Protein AF-A0A1H5R9X6-F1 (afdb_monomer_lite)

Organism: NCBI:txid218821

Radius of gyration: 24.16 Å; chains: 1; bounding box: 69×35×62 Å

Foldseek 3Di:
DWWDFKFQQQDPDQKTATQPPNGFIFGNDQQWDWDQDPQGIWIDGHAQDWGFTPADQQAQWKKKKWKKAAQQPFAFQKAQKDCPAQVRVIDGQFGWGDDPQKIWTWHAPDNPAIDIWIDGDDDRGDIKMWMWTGDPQKIFIDINLHTPTMDGHDDGTDGGGTMIGHSHHDPMIIGTIIMTSHGDDSVRSNVSSPDGPDRLPVVQLVVQLPPPVNLVLLLVLLLVVLVVLCVVLVPDPDDDPLSVLLNVSSVCCVVVVNVVSSVLSNQQSSDPSDGPVDDSVVSNVSSVVCSSVVSVHDD

Secondary structure (DSSP, 8-state):
--EEEEE----SSSEE--TTSS---EE--TTEEEEE-SSSEEEEE-SSPPEEPPS---SSSEEEEEEEES---SEEEEEEEETTSGGGT-EEEEEEEEETTEEEEEEESSSS-EE--EEE---SSS-EEEEEEEETTEEEEEETTEEEEEEE--SPPPP--SEEE--S----EEEEEEEESS---HHHHHHHHTS------HHHHHHHTT-HHHHHHHHHHHHHHHHHHHHHHHT-SS--HHHHHHHHHHHHHHHSHHHHHHHHHHHHHTSTT--TT--HHHHHHHHHHHHHHHTT---

pLDDT: mean 89.97, std 8.71, range [50.09, 98.88]

Structure (mmCIF, N/CA/C/O backbone):
data_AF-A0A1H5R9X6-F1
#
_entry.id   AF-A0A1H5R9X6-F1
#
loop_
_atom_site.group_PDB
_atom_site.id
_atom_site.type_symbol
_atom_site.label_atom_id
_atom_site.label_alt_id
_atom_site.label_comp_id
_atom_site.label_asym_id
_atom_site.label_entity_id
_atom_site.label_seq_id
_atom_site.pdbx_PDB_ins_code
_atom_site.Cartn_x
_atom_site.Cartn_y
_atom_site.Cartn_z
_atom_site.occupancy
_atom_site.B_iso_or_equiv
_atom_site.auth_seq_id
_atom_site.auth_comp_id
_atom_site.auth_asym_id
_atom_site.auth_atom_id
_atom_site.pdbx_PDB_model_num
ATOM 1 N N . MET A 1 1 ? 7.933 -16.962 3.727 1.00 52.94 1 MET A N 1
ATOM 2 C CA . MET A 1 1 ? 7.835 -15.533 4.097 1.00 52.94 1 MET A CA 1
ATOM 3 C C . MET A 1 1 ? 7.828 -14.747 2.799 1.00 52.94 1 MET A C 1
ATOM 5 O O . MET A 1 1 ? 8.757 -14.924 2.027 1.00 52.94 1 MET A O 1
ATOM 9 N N . ALA A 1 2 ? 6.745 -14.022 2.507 1.00 87.06 2 ALA A N 1
ATOM 10 C CA . ALA A 1 2 ? 6.507 -13.391 1.201 1.00 87.06 2 ALA A CA 1
ATOM 11 C C . ALA A 1 2 ? 6.635 -11.860 1.245 1.00 87.06 2 ALA A C 1
ATOM 13 O O . ALA A 1 2 ? 7.190 -11.276 0.320 1.00 87.06 2 ALA A O 1
ATOM 14 N N . LEU A 1 3 ? 6.138 -11.228 2.314 1.00 94.94 3 LEU A N 1
ATOM 15 C CA . LEU A 1 3 ? 6.253 -9.790 2.552 1.00 94.94 3 LEU A CA 1
ATOM 16 C C . LEU A 1 3 ? 7.666 -9.455 3.040 1.00 94.94 3 LEU A C 1
ATOM 18 O O . LEU A 1 3 ? 8.167 -10.100 3.962 1.00 94.94 3 LEU 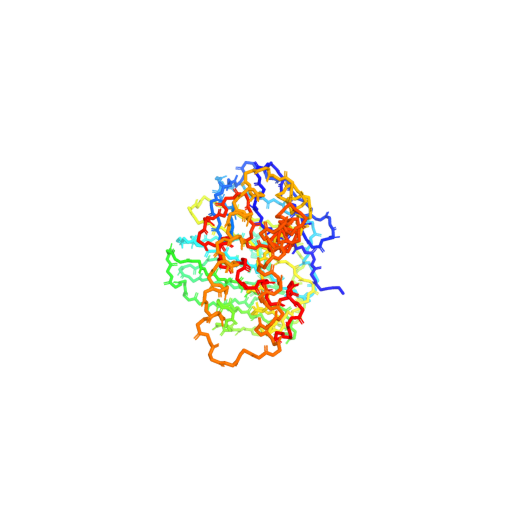A O 1
ATOM 22 N N . VAL A 1 4 ? 8.285 -8.470 2.400 1.00 96.25 4 VAL A N 1
ATOM 23 C CA . VAL A 1 4 ? 9.649 -8.015 2.688 1.00 96.25 4 VAL A CA 1
ATOM 24 C C . VAL A 1 4 ? 9.613 -6.710 3.444 1.00 96.25 4 VAL A C 1
ATOM 26 O O . VAL A 1 4 ? 10.273 -6.612 4.461 1.00 96.25 4 VAL A O 1
ATOM 29 N N . ALA A 1 5 ? 8.835 -5.739 2.975 1.00 96.56 5 ALA A N 1
ATOM 30 C CA . ALA A 1 5 ? 8.675 -4.464 3.655 1.00 96.56 5 ALA A CA 1
ATOM 31 C C . ALA A 1 5 ? 7.257 -3.929 3.478 1.00 96.56 5 ALA A C 1
ATOM 33 O O . ALA A 1 5 ? 6.629 -4.164 2.438 1.00 96.56 5 ALA A O 1
ATOM 34 N N . ALA A 1 6 ? 6.773 -3.218 4.491 1.00 95.88 6 ALA A N 1
ATOM 35 C CA . ALA A 1 6 ? 5.492 -2.526 4.468 1.00 95.88 6 ALA A CA 1
ATOM 36 C C . ALA A 1 6 ? 5.638 -1.179 5.175 1.00 95.88 6 ALA A C 1
ATOM 38 O O . ALA A 1 6 ? 6.040 -1.142 6.332 1.00 95.88 6 ALA A O 1
ATOM 39 N N . TYR A 1 7 ? 5.304 -0.088 4.495 1.00 95.62 7 TYR A N 1
ATOM 40 C CA . TYR A 1 7 ? 5.468 1.269 5.004 1.00 95.62 7 TYR A CA 1
ATOM 41 C C . TYR A 1 7 ? 4.138 2.005 4.922 1.00 95.62 7 TYR A C 1
ATOM 43 O O . TYR A 1 7 ? 3.636 2.210 3.816 1.00 95.62 7 TYR A O 1
ATOM 51 N N . SER A 1 8 ? 3.592 2.401 6.073 1.00 92.94 8 SER A N 1
ATOM 52 C CA . SER A 1 8 ? 2.357 3.191 6.115 1.00 92.94 8 SER A CA 1
ATOM 53 C C . SER A 1 8 ? 2.590 4.661 5.849 1.00 92.94 8 SER A C 1
ATOM 55 O O . SER A 1 8 ? 1.691 5.359 5.439 1.00 92.94 8 SER A O 1
ATOM 57 N N . MET A 1 9 ? 3.810 5.158 6.064 1.00 92.44 9 MET A N 1
ATOM 58 C CA . MET A 1 9 ? 4.127 6.571 5.861 1.00 92.44 9 MET A CA 1
ATOM 59 C C . MET A 1 9 ? 3.342 7.542 6.772 1.00 92.44 9 MET A C 1
ATOM 61 O O . MET A 1 9 ? 3.375 8.757 6.545 1.00 92.44 9 MET A O 1
ATOM 65 N N . ASP A 1 10 ? 2.746 7.039 7.853 1.00 88.38 10 ASP A N 1
ATOM 66 C CA . ASP A 1 10 ? 1.941 7.820 8.802 1.00 88.38 10 ASP A CA 1
ATOM 67 C C . ASP A 1 10 ? 2.759 8.565 9.858 1.00 88.38 10 ASP A C 1
ATOM 69 O O . ASP A 1 10 ? 2.223 9.358 10.636 1.00 88.38 10 ASP A O 1
ATOM 73 N N . GLU A 1 11 ? 4.061 8.300 9.948 1.00 84.75 11 GLU A N 1
ATOM 74 C CA . GLU A 1 11 ? 4.867 8.830 11.039 1.00 84.75 11 GLU A CA 1
ATOM 75 C C . GLU A 1 11 ? 5.031 10.351 10.934 1.00 84.75 11 GLU A C 1
ATOM 77 O O . GLU A 1 11 ? 5.125 10.932 9.856 1.00 84.75 11 GLU A O 1
ATOM 82 N N . SER A 1 12 ? 5.149 11.021 12.078 1.00 80.00 12 SER A N 1
ATOM 83 C CA . SER A 1 12 ? 5.377 12.471 12.139 1.00 80.00 12 SER A CA 1
ATOM 84 C C . SER A 1 12 ? 6.859 12.867 12.161 1.00 80.00 12 SER A C 1
ATOM 86 O O . SER A 1 12 ? 7.173 14.055 12.093 1.00 80.00 12 SER A O 1
ATOM 88 N N . GLY A 1 13 ? 7.765 11.890 12.270 1.00 79.81 13 GLY A N 1
ATOM 89 C CA . GLY A 1 13 ? 9.212 12.098 12.347 1.00 79.81 13 GLY A CA 1
ATOM 90 C C . GLY A 1 13 ? 9.963 11.827 11.041 1.00 79.81 13 GLY A C 1
ATOM 91 O O . GLY A 1 13 ? 9.387 11.449 10.015 1.00 79.81 13 GLY A O 1
ATOM 92 N N . ASP A 1 14 ? 11.287 11.955 11.128 1.00 85.94 14 ASP A N 1
ATOM 93 C CA . ASP A 1 14 ? 12.227 11.813 10.006 1.00 85.94 14 ASP A CA 1
ATOM 94 C C . ASP A 1 14 ? 12.598 10.349 9.693 1.00 85.94 14 ASP A C 1
ATOM 96 O O . ASP A 1 14 ? 13.582 10.081 9.006 1.00 85.94 14 ASP A O 1
ATOM 100 N N . THR A 1 15 ? 11.826 9.385 10.192 1.00 88.38 15 THR A N 1
ATOM 101 C CA . THR A 1 15 ? 12.010 7.953 9.924 1.00 88.38 15 THR A CA 1
ATOM 102 C C . THR A 1 15 ? 10.700 7.371 9.419 1.00 88.38 15 THR A C 1
ATOM 104 O O . THR A 1 15 ? 9.643 7.635 9.992 1.00 88.38 15 THR A O 1
ATOM 107 N N . VAL A 1 16 ? 10.779 6.580 8.354 1.00 91.81 16 VAL A N 1
ATOM 108 C CA . VAL A 1 16 ? 9.701 5.714 7.875 1.00 91.81 16 VAL A CA 1
ATOM 109 C C . VAL A 1 16 ? 9.975 4.313 8.409 1.00 91.81 16 VAL A C 1
ATOM 111 O O . VAL A 1 16 ? 11.072 3.777 8.212 1.00 91.81 16 VAL A O 1
ATOM 114 N N . ILE A 1 17 ? 9.007 3.751 9.125 1.00 90.38 17 ILE A N 1
ATOM 115 C CA . ILE A 1 17 ? 9.153 2.500 9.870 1.00 90.38 17 ILE A CA 1
ATOM 116 C C . ILE A 1 17 ? 8.656 1.342 9.007 1.00 90.38 17 ILE A C 1
ATOM 118 O O . ILE A 1 17 ? 7.591 1.411 8.395 1.00 90.38 17 ILE A O 1
ATOM 122 N N . ASP A 1 18 ? 9.423 0.258 8.967 1.00 92.81 18 ASP A N 1
ATOM 123 C CA . ASP A 1 18 ? 9.000 -0.992 8.352 1.00 92.81 18 ASP A CA 1
ATOM 124 C C . ASP A 1 18 ? 8.085 -1.785 9.291 1.00 92.81 18 ASP A C 1
ATOM 126 O O . ASP A 1 18 ? 8.495 -2.349 10.307 1.00 92.81 18 ASP A O 1
ATOM 130 N N . LEU A 1 19 ? 6.828 -1.896 8.886 1.00 90.81 19 LEU A N 1
ATOM 131 C CA . LEU A 1 19 ? 5.763 -2.592 9.596 1.00 90.81 19 LEU A CA 1
ATOM 132 C C . LEU A 1 19 ? 5.606 -4.053 9.157 1.00 90.81 19 LEU A C 1
ATOM 134 O O . LEU A 1 19 ? 4.711 -4.752 9.628 1.00 90.81 19 LEU A O 1
ATOM 138 N N . SER A 1 20 ? 6.490 -4.556 8.289 1.00 88.62 20 SER A N 1
ATOM 139 C CA . SER A 1 20 ? 6.522 -5.981 7.931 1.00 88.62 20 SER A CA 1
ATOM 140 C C . SER A 1 20 ? 7.113 -6.878 9.024 1.00 88.62 20 SER A C 1
ATOM 142 O O . SER A 1 20 ? 6.927 -8.096 8.982 1.00 88.62 20 SER A O 1
ATOM 144 N N . GLY A 1 21 ? 7.838 -6.290 9.983 1.00 86.62 21 GLY A N 1
ATOM 145 C CA . GLY A 1 21 ? 8.587 -7.009 11.016 1.00 86.62 21 GLY A CA 1
ATOM 146 C C . GLY A 1 21 ? 10.006 -7.426 10.608 1.00 86.62 21 GLY A C 1
ATOM 147 O O . GLY A 1 21 ? 10.643 -8.170 11.353 1.00 86.62 21 GLY A O 1
ATOM 148 N N . ASN A 1 22 ? 10.517 -6.958 9.461 1.00 89.06 22 ASN A N 1
ATOM 149 C CA . ASN A 1 22 ? 11.856 -7.298 8.956 1.00 89.06 22 ASN A CA 1
ATOM 150 C C . ASN A 1 22 ? 12.920 -6.207 9.203 1.00 89.06 22 ASN A C 1
ATOM 152 O O . ASN A 1 22 ? 14.079 -6.395 8.832 1.00 89.06 22 ASN A O 1
ATOM 156 N N . ALA A 1 23 ? 12.554 -5.113 9.880 1.00 89.44 23 ALA A N 1
ATOM 157 C CA . ALA A 1 23 ? 13.444 -4.017 10.277 1.00 89.44 23 ALA A CA 1
ATOM 158 C C . ALA A 1 23 ? 14.125 -3.301 9.094 1.00 89.44 23 ALA A C 1
ATOM 160 O O . ALA A 1 23 ? 15.307 -2.952 9.147 1.00 89.44 23 ALA A O 1
ATOM 161 N N . HIS A 1 24 ? 13.373 -3.069 8.018 1.00 94.75 24 HIS A N 1
ATOM 162 C CA . HIS A 1 24 ? 13.805 -2.285 6.861 1.00 94.75 24 HIS A CA 1
ATOM 163 C C . HIS A 1 24 ? 13.420 -0.799 6.958 1.00 94.75 24 HIS A C 1
ATOM 165 O O . HIS A 1 24 ? 12.988 -0.206 5.968 1.00 94.75 24 HIS A O 1
ATOM 171 N N . ASP A 1 25 ? 13.582 -0.190 8.132 1.00 93.12 25 ASP A N 1
ATOM 172 C CA . ASP A 1 25 ? 13.349 1.244 8.341 1.00 93.12 25 ASP A CA 1
ATOM 173 C C . ASP A 1 25 ? 14.266 2.093 7.443 1.00 93.12 25 ASP A C 1
ATOM 175 O O . ASP A 1 25 ? 15.393 1.698 7.119 1.00 93.12 25 ASP A O 1
ATOM 179 N N . PHE A 1 26 ? 13.820 3.296 7.077 1.00 93.50 26 PHE A N 1
ATOM 180 C CA . PHE A 1 26 ? 14.661 4.259 6.363 1.00 93.50 26 PHE A CA 1
ATOM 181 C C . PHE A 1 26 ? 14.410 5.702 6.788 1.00 93.50 26 PHE A C 1
ATOM 183 O O . PHE A 1 26 ? 13.341 6.065 7.272 1.00 93.50 26 PHE A O 1
ATOM 190 N N . ALA A 1 27 ? 15.427 6.543 6.605 1.00 91.44 27 ALA A N 1
ATOM 191 C CA . ALA A 1 27 ? 15.341 7.954 6.948 1.00 91.44 27 ALA A CA 1
ATOM 192 C C . ALA A 1 27 ? 14.581 8.734 5.868 1.00 91.44 27 ALA A C 1
ATOM 194 O O . ALA A 1 27 ? 14.904 8.664 4.678 1.00 91.44 27 ALA A O 1
ATOM 195 N N . LEU A 1 28 ? 13.627 9.549 6.304 1.00 88.94 28 LEU A N 1
ATOM 196 C CA . LEU A 1 28 ? 13.028 10.597 5.501 1.00 88.94 28 LEU A CA 1
ATOM 197 C C . LEU A 1 28 ? 14.050 11.735 5.368 1.00 88.94 28 LEU A C 1
ATOM 199 O O . LEU A 1 28 ? 14.167 12.608 6.222 1.00 88.94 28 LEU A O 1
ATOM 203 N N . THR A 1 29 ? 14.855 11.693 4.308 1.00 81.25 29 THR A N 1
ATOM 204 C CA . THR A 1 29 ? 15.753 12.806 3.969 1.00 81.25 29 THR A CA 1
ATOM 205 C C . THR A 1 29 ? 14.962 13.951 3.322 1.00 81.25 29 THR A C 1
ATOM 207 O O . THR A 1 29 ? 13.749 13.864 3.138 1.00 81.25 29 THR A O 1
ATOM 210 N N . SER A 1 30 ? 15.633 15.035 2.914 1.00 80.88 30 SER A N 1
ATOM 211 C CA . SER A 1 30 ? 14.978 16.195 2.290 1.00 80.88 30 SER A CA 1
ATOM 212 C C . SER A 1 30 ? 14.214 15.894 0.990 1.00 80.88 30 SER A C 1
ATOM 214 O O . SER A 1 30 ? 13.515 16.782 0.513 1.00 80.88 30 SER A O 1
ATOM 216 N N . GLY A 1 31 ? 14.345 14.686 0.423 1.00 85.75 31 GLY A N 1
ATOM 217 C CA . GLY A 1 31 ? 13.730 14.253 -0.838 1.00 85.75 31 GLY A CA 1
ATOM 218 C C . GLY A 1 31 ? 12.215 14.016 -0.808 1.00 85.75 31 GLY A C 1
ATOM 219 O O . GLY A 1 31 ? 11.605 13.863 -1.864 1.00 85.75 31 GLY A O 1
ATOM 220 N N . ALA A 1 32 ? 11.576 14.015 0.366 1.00 92.56 32 ALA A N 1
ATOM 221 C CA . ALA A 1 32 ? 10.118 13.960 0.470 1.00 92.56 32 ALA A CA 1
ATOM 222 C C . ALA A 1 32 ? 9.583 14.777 1.648 1.00 92.56 32 ALA A C 1
ATOM 224 O O . ALA A 1 32 ? 10.321 15.249 2.511 1.00 92.56 32 ALA A O 1
ATOM 225 N N . THR A 1 33 ? 8.271 14.976 1.670 1.00 91.75 33 THR A N 1
ATOM 226 C CA . THR A 1 33 ? 7.555 15.655 2.750 1.00 91.75 33 THR A CA 1
ATOM 227 C C . THR A 1 33 ? 6.321 14.853 3.128 1.00 91.75 33 THR A C 1
ATOM 229 O O . THR A 1 33 ? 5.651 14.299 2.255 1.00 91.75 33 THR A O 1
ATOM 232 N N . ARG A 1 34 ? 6.008 14.829 4.426 1.00 91.56 34 ARG A N 1
ATOM 233 C CA . ARG A 1 34 ? 4.771 14.249 4.954 1.00 91.56 34 ARG A CA 1
ATOM 234 C C . ARG A 1 34 ? 3.557 15.042 4.470 1.00 91.56 34 ARG A C 1
ATOM 236 O O . ARG A 1 34 ? 3.551 16.275 4.499 1.00 91.56 34 ARG A O 1
ATOM 243 N N . VAL A 1 35 ? 2.527 14.335 4.039 1.00 91.69 35 VAL A N 1
ATOM 244 C CA . VAL A 1 35 ? 1.234 14.874 3.598 1.00 91.69 35 VAL A CA 1
ATOM 245 C C . VAL A 1 35 ? 0.111 14.000 4.152 1.00 91.69 35 VAL A C 1
ATOM 247 O O . VAL A 1 35 ? 0.376 12.959 4.739 1.00 91.69 35 VAL A O 1
ATOM 250 N N . THR A 1 36 ? -1.143 14.408 3.975 1.00 89.19 36 THR A N 1
ATOM 251 C CA . THR A 1 36 ? -2.282 13.505 4.192 1.00 89.19 36 THR A CA 1
ATOM 252 C C . THR A 1 36 ? -2.282 12.417 3.116 1.00 89.19 36 THR A C 1
ATOM 254 O O . THR A 1 36 ? -2.179 12.736 1.925 1.00 89.19 36 THR A O 1
ATOM 257 N N . GLY A 1 37 ? -2.381 11.162 3.546 1.00 91.56 37 GLY A N 1
ATOM 258 C CA . GLY A 1 37 ? -2.394 9.974 2.700 1.00 91.56 37 GLY A CA 1
ATOM 259 C C . GLY A 1 37 ? -3.791 9.462 2.370 1.00 91.56 37 GLY A C 1
ATOM 260 O O . GLY A 1 37 ? -4.781 10.201 2.402 1.00 91.56 37 GLY A O 1
ATOM 261 N N . HIS A 1 38 ? -3.837 8.194 1.983 1.00 92.00 38 HIS A N 1
ATOM 262 C CA . HIS A 1 38 ? -5.045 7.418 1.755 1.00 92.00 38 HIS A CA 1
ATOM 263 C C . HIS A 1 38 ? -5.653 6.963 3.085 1.00 92.00 38 HIS A C 1
ATOM 265 O O . HIS A 1 38 ? -6.855 7.145 3.282 1.00 92.00 38 HIS A O 1
ATOM 271 N N . THR A 1 39 ? -4.833 6.424 3.992 1.00 82.44 39 THR A N 1
ATOM 272 C CA . THR A 1 39 ? -5.297 5.898 5.284 1.00 82.44 39 THR A CA 1
ATOM 273 C C . THR A 1 39 ? -5.124 6.931 6.398 1.00 82.44 39 THR A C 1
ATOM 275 O O . THR A 1 39 ? -6.081 7.188 7.123 1.00 82.44 39 THR A O 1
ATOM 278 N N . LEU A 1 40 ? -3.963 7.592 6.500 1.00 86.19 40 LEU A N 1
ATOM 279 C CA . LEU A 1 40 ? -3.736 8.710 7.428 1.00 86.19 40 LEU A CA 1
ATOM 280 C C . LEU A 1 40 ? -2.705 9.695 6.852 1.00 86.19 40 LEU A C 1
ATOM 282 O O . LEU A 1 40 ? -3.058 10.738 6.286 1.00 86.19 40 LEU A O 1
ATOM 286 N N . GLY A 1 41 ? -1.424 9.379 7.009 1.00 88.06 41 GLY A N 1
ATOM 287 C CA . GLY A 1 41 ? -0.302 10.122 6.463 1.00 88.06 41 GLY A CA 1
ATOM 288 C C . GLY A 1 41 ? 0.163 9.518 5.147 1.00 88.06 41 GLY A C 1
ATOM 289 O O . GLY A 1 41 ? -0.290 8.477 4.709 1.00 88.06 41 GLY A O 1
ATOM 290 N N . GLY A 1 42 ? 1.033 10.236 4.460 1.00 92.00 42 GLY A N 1
ATOM 291 C CA . GLY A 1 42 ? 1.604 9.805 3.199 1.00 92.00 42 GLY A CA 1
ATOM 292 C C . GLY A 1 42 ? 2.847 10.613 2.884 1.00 92.00 42 GLY A C 1
ATOM 293 O O . GLY A 1 42 ? 3.203 11.562 3.596 1.00 92.00 42 GLY A O 1
ATOM 294 N N . LEU A 1 43 ? 3.501 10.270 1.782 1.00 94.88 43 LEU A N 1
ATOM 295 C CA . LEU A 1 43 ? 4.656 11.001 1.280 1.00 94.88 43 LEU A CA 1
ATOM 296 C C . LEU A 1 43 ? 4.350 11.689 -0.038 1.00 94.88 43 LEU A C 1
ATOM 298 O O . LEU A 1 43 ? 3.648 11.174 -0.903 1.00 94.88 43 LEU A O 1
ATOM 302 N N . ARG A 1 44 ? 4.959 12.857 -0.206 1.00 93.38 44 ARG A N 1
ATOM 303 C CA . ARG A 1 44 ? 5.030 13.577 -1.472 1.00 93.38 44 ARG A CA 1
ATOM 304 C C . ARG A 1 44 ? 6.489 13.878 -1.808 1.00 93.38 44 ARG A C 1
ATOM 306 O O . ARG A 1 44 ? 7.223 14.267 -0.892 1.00 93.38 44 ARG A O 1
ATOM 313 N N . PRO A 1 45 ? 6.910 13.775 -3.081 1.00 93.06 45 PRO A N 1
ATOM 314 C CA . PRO A 1 45 ? 8.242 14.198 -3.496 1.00 93.06 45 PRO A CA 1
ATOM 315 C C . PRO A 1 45 ? 8.552 15.649 -3.102 1.00 93.06 45 PRO A C 1
ATOM 317 O O . PRO A 1 45 ? 7.708 16.538 -3.229 1.00 93.06 45 PRO A O 1
ATOM 320 N N . ASN A 1 46 ? 9.778 15.906 -2.656 1.00 90.56 46 ASN A N 1
ATOM 321 C CA . ASN A 1 46 ? 10.255 17.235 -2.285 1.00 90.56 46 ASN A CA 1
ATOM 322 C C . ASN A 1 46 ? 11.633 17.493 -2.902 1.00 90.56 46 ASN A C 1
ATOM 324 O O . ASN A 1 46 ? 12.668 17.104 -2.369 1.00 90.56 46 ASN A O 1
ATOM 328 N N . GLY A 1 47 ? 11.648 18.163 -4.053 1.00 86.62 47 GLY A N 1
ATOM 329 C CA . GLY A 1 47 ? 12.868 18.307 -4.846 1.00 86.62 47 GLY A CA 1
ATOM 330 C C . GLY A 1 47 ? 13.111 17.103 -5.757 1.00 86.62 47 GLY A C 1
ATOM 331 O O . GLY A 1 47 ? 12.230 16.283 -5.962 1.00 86.62 47 GLY A O 1
ATOM 332 N N . ALA A 1 48 ? 14.303 17.027 -6.347 1.00 85.56 48 ALA A N 1
ATOM 333 C CA . ALA A 1 48 ? 14.678 15.968 -7.291 1.00 85.56 48 ALA A CA 1
ATOM 334 C C . ALA A 1 48 ? 15.550 14.867 -6.659 1.00 85.56 48 ALA A C 1
ATOM 336 O O . ALA A 1 48 ? 16.097 14.032 -7.372 1.00 85.56 48 ALA A O 1
ATOM 337 N N . THR A 1 49 ? 15.751 14.902 -5.340 1.00 90.56 49 THR A N 1
ATOM 338 C CA . THR A 1 49 ? 16.607 13.944 -4.635 1.00 90.56 49 THR A CA 1
ATOM 339 C C . THR A 1 49 ? 15.809 12.683 -4.301 1.00 90.56 49 THR A C 1
ATOM 341 O O . THR A 1 49 ? 14.881 12.787 -3.501 1.00 90.56 49 THR A O 1
ATOM 344 N N . PRO A 1 50 ? 16.186 11.505 -4.834 1.00 90.94 50 PRO A N 1
ATOM 345 C CA . PRO A 1 50 ? 15.537 10.253 -4.477 1.00 90.94 50 PRO A CA 1
ATOM 346 C C . PRO A 1 50 ? 15.722 9.888 -3.010 1.00 90.94 50 PRO A C 1
ATOM 348 O O . PRO A 1 50 ? 16.787 10.102 -2.427 1.00 90.94 50 PRO A O 1
ATOM 351 N N . LEU A 1 51 ? 14.695 9.272 -2.432 1.00 93.50 51 LEU A N 1
ATOM 352 C CA . LEU A 1 51 ? 14.801 8.569 -1.162 1.00 93.50 51 LEU A CA 1
ATOM 353 C C . LEU A 1 51 ? 15.293 7.149 -1.418 1.00 93.50 51 LEU A C 1
ATOM 355 O O . LEU A 1 51 ? 14.615 6.363 -2.074 1.00 93.50 51 LEU A O 1
ATOM 359 N N . THR A 1 52 ? 16.455 6.807 -0.877 1.00 93.56 52 THR A N 1
ATOM 360 C CA . THR A 1 52 ? 16.990 5.445 -0.952 1.00 93.56 52 THR A CA 1
ATOM 361 C C . THR A 1 52 ? 16.393 4.575 0.148 1.00 93.56 52 THR A C 1
ATOM 363 O O . THR A 1 52 ? 16.459 4.930 1.325 1.00 93.56 52 THR A O 1
ATOM 366 N N . LEU A 1 53 ? 15.848 3.423 -0.235 1.00 94.94 53 LEU A N 1
ATOM 367 C CA . LEU A 1 53 ? 15.355 2.395 0.681 1.00 94.94 53 LEU A CA 1
ATOM 368 C C . LEU A 1 53 ? 16.467 1.374 0.981 1.00 94.94 53 LEU A C 1
ATOM 370 O O . LEU A 1 53 ? 17.476 1.323 0.268 1.00 94.94 53 LEU A O 1
ATOM 374 N N . PRO A 1 54 ? 16.311 0.522 2.011 1.00 95.69 54 PRO A N 1
ATOM 375 C CA . PRO A 1 54 ? 17.222 -0.592 2.236 1.00 95.69 54 PRO A CA 1
ATOM 376 C C . PRO A 1 54 ? 17.281 -1.507 1.010 1.00 95.69 54 PRO A C 1
ATOM 378 O O . PRO A 1 54 ? 16.339 -1.585 0.226 1.00 95.69 54 PRO A O 1
ATOM 381 N N . ASN A 1 55 ? 18.393 -2.217 0.830 1.00 94.56 55 ASN A N 1
ATOM 382 C CA . ASN A 1 55 ? 18.602 -3.064 -0.343 1.00 94.56 55 ASN A CA 1
ATOM 383 C C . ASN A 1 55 ? 17.730 -4.341 -0.292 1.00 94.56 55 ASN A C 1
ATOM 385 O O . ASN A 1 55 ? 18.157 -5.362 0.248 1.00 94.56 55 ASN A O 1
ATOM 389 N N . ILE A 1 56 ? 16.498 -4.258 -0.808 1.00 94.06 56 ILE A N 1
ATOM 390 C CA . ILE A 1 56 ? 15.438 -5.281 -0.710 1.00 94.06 56 ILE A CA 1
ATOM 391 C C . ILE A 1 56 ? 14.712 -5.494 -2.049 1.00 94.06 56 ILE A C 1
ATOM 393 O O . ILE A 1 56 ? 14.896 -4.719 -2.980 1.00 94.06 56 ILE A O 1
ATOM 397 N N . GLY A 1 57 ? 13.851 -6.517 -2.161 1.00 92.06 57 GLY A N 1
ATOM 398 C CA . GLY A 1 57 ? 12.957 -6.701 -3.322 1.00 92.06 57 GLY A CA 1
ATOM 399 C C . GLY A 1 57 ? 13.653 -7.114 -4.628 1.00 92.06 57 GLY A C 1
ATOM 400 O O . GLY A 1 57 ? 13.170 -6.820 -5.722 1.00 92.06 57 GLY A O 1
ATOM 401 N N . GLN A 1 58 ? 14.815 -7.765 -4.524 1.00 90.88 58 GLN A N 1
ATOM 402 C CA . GLN A 1 58 ? 15.668 -8.125 -5.663 1.00 90.88 58 GLN A CA 1
ATOM 403 C C . GLN A 1 58 ? 15.525 -9.586 -6.133 1.00 90.88 58 GLN A C 1
ATOM 405 O O . GLN A 1 58 ? 16.231 -9.993 -7.054 1.00 90.88 58 GLN A O 1
ATOM 410 N N . THR A 1 59 ? 14.630 -10.380 -5.537 1.00 90.81 59 THR A N 1
ATOM 411 C CA . THR A 1 59 ? 14.394 -11.786 -5.922 1.00 90.81 59 THR A CA 1
ATOM 412 C C . THR A 1 59 ? 13.731 -11.902 -7.281 1.00 90.81 59 THR A C 1
ATOM 414 O O . THR A 1 59 ? 12.900 -11.067 -7.599 1.00 90.81 59 THR A O 1
ATOM 417 N N . ASP A 1 60 ? 14.035 -12.944 -8.064 1.00 87.38 60 ASP A N 1
ATOM 418 C CA . ASP A 1 60 ? 13.461 -13.130 -9.407 1.00 87.38 60 ASP A CA 1
ATOM 419 C C . ASP A 1 60 ? 11.954 -12.906 -9.425 1.00 87.38 60 ASP A C 1
ATOM 421 O O . ASP A 1 60 ? 11.513 -11.987 -10.102 1.00 87.38 60 ASP A O 1
ATOM 425 N N . GLU A 1 61 ? 11.190 -13.624 -8.604 1.00 93.00 61 GLU A N 1
ATOM 426 C CA . GLU A 1 61 ? 9.785 -13.290 -8.385 1.00 93.00 61 GLU A CA 1
ATOM 427 C C . GLU A 1 61 ? 9.629 -12.165 -7.369 1.00 93.00 61 GLU A C 1
ATOM 429 O O . GLU A 1 61 ? 10.257 -12.185 -6.308 1.00 93.00 61 GLU A O 1
ATOM 434 N N . ARG A 1 62 ? 8.765 -11.196 -7.663 1.00 94.62 62 ARG A N 1
ATOM 435 C CA . ARG A 1 62 ? 8.560 -10.038 -6.789 1.00 94.62 62 ARG A CA 1
ATOM 436 C C . ARG A 1 62 ? 7.236 -9.334 -7.048 1.00 94.62 62 ARG A C 1
ATOM 438 O O . ARG A 1 62 ? 6.680 -9.412 -8.144 1.00 94.62 62 ARG A O 1
ATOM 445 N N . THR A 1 63 ? 6.770 -8.603 -6.041 1.00 98.00 63 THR A N 1
ATOM 446 C CA . THR A 1 63 ? 5.622 -7.693 -6.145 1.00 98.00 63 THR A CA 1
ATOM 447 C C . THR A 1 63 ? 5.957 -6.367 -5.482 1.00 98.00 63 THR A C 1
ATOM 449 O O . THR A 1 63 ? 6.567 -6.347 -4.415 1.00 98.00 63 THR A O 1
ATOM 452 N N . VAL A 1 64 ? 5.531 -5.265 -6.089 1.00 98.31 64 VAL A N 1
ATOM 453 C CA . VAL A 1 64 ? 5.542 -3.933 -5.478 1.00 98.31 64 VAL A CA 1
ATOM 454 C C . VAL A 1 64 ? 4.165 -3.306 -5.634 1.00 98.31 64 VAL A C 1
ATOM 456 O O . VAL A 1 64 ? 3.526 -3.491 -6.670 1.00 98.31 64 VAL A O 1
ATOM 459 N N . MET A 1 65 ? 3.693 -2.598 -4.616 1.00 98.44 65 MET A N 1
ATOM 460 C CA . MET A 1 65 ? 2.404 -1.910 -4.664 1.00 98.44 65 MET A CA 1
ATOM 461 C C . MET A 1 65 ? 2.371 -0.700 -3.744 1.00 98.44 65 MET A C 1
ATOM 463 O O . MET A 1 65 ? 3.095 -0.677 -2.752 1.00 98.44 65 MET A O 1
ATOM 467 N N . LEU A 1 66 ? 1.542 0.279 -4.086 1.00 98.06 66 LEU A N 1
ATOM 468 C CA . LEU A 1 66 ? 1.297 1.482 -3.295 1.00 98.06 66 LEU A CA 1
ATOM 469 C C . LEU A 1 66 ? -0.037 2.122 -3.699 1.00 98.06 66 LEU A C 1
ATOM 471 O O . LEU A 1 66 ? -0.577 1.842 -4.775 1.00 98.06 66 LEU A O 1
ATOM 475 N N . TRP A 1 67 ? -0.535 3.018 -2.858 1.00 98.19 67 TRP A N 1
ATOM 476 C CA . TRP A 1 67 ? -1.593 3.959 -3.208 1.00 98.19 67 TRP A CA 1
ATOM 477 C C . TRP A 1 67 ? -0.982 5.250 -3.748 1.00 98.19 67 TRP A C 1
ATOM 479 O O . TRP A 1 67 ? 0.005 5.744 -3.207 1.00 98.19 67 TRP A O 1
ATOM 489 N N . ALA A 1 68 ? -1.561 5.804 -4.812 1.00 97.06 68 ALA A N 1
ATOM 490 C CA . ALA A 1 68 ? -1.117 7.058 -5.414 1.00 97.06 68 ALA A CA 1
ATOM 491 C C . ALA A 1 68 ? -2.296 7.975 -5.762 1.00 97.06 68 ALA A C 1
ATOM 493 O O . ALA A 1 68 ? -3.374 7.513 -6.141 1.00 97.06 68 ALA A O 1
ATOM 494 N N . LYS A 1 69 ? -2.077 9.288 -5.668 1.00 96.50 69 LYS A N 1
ATOM 495 C CA . LYS A 1 69 ? -3.044 10.331 -6.037 1.00 96.50 69 LYS A CA 1
ATOM 496 C C . LYS A 1 69 ? -2.335 11.548 -6.616 1.00 96.50 69 LYS A C 1
ATOM 498 O O . LYS A 1 69 ? -1.307 11.975 -6.103 1.00 96.50 69 LYS A O 1
ATOM 503 N N . GLY A 1 70 ? -2.922 12.160 -7.643 1.00 93.75 70 GLY A N 1
ATOM 504 C CA . GLY A 1 70 ? -2.402 13.377 -8.274 1.00 93.75 70 GLY A CA 1
ATOM 505 C C . GLY A 1 70 ? -2.143 13.205 -9.768 1.00 93.75 70 GLY A C 1
ATOM 506 O O . GLY A 1 70 ? -2.653 12.287 -10.399 1.00 93.75 70 GLY A O 1
ATOM 507 N N . SER A 1 71 ? -1.370 14.119 -10.354 1.00 86.56 71 SER A N 1
ATOM 508 C CA . SER A 1 71 ? -1.133 14.175 -11.805 1.00 86.56 71 SER A CA 1
ATOM 509 C C . SER A 1 71 ? -0.047 13.230 -12.330 1.00 86.56 71 SER A C 1
ATOM 511 O O . SER A 1 71 ? 0.222 13.286 -13.522 1.00 86.56 71 SER A O 1
ATOM 513 N N . ILE A 1 72 ? 0.604 12.466 -11.442 1.00 82.88 72 ILE A N 1
ATOM 514 C CA . ILE A 1 72 ? 1.750 11.557 -11.652 1.00 82.88 72 ILE A CA 1
ATOM 515 C C . ILE A 1 72 ? 2.550 11.848 -12.946 1.00 82.88 72 ILE A C 1
ATOM 517 O O . ILE A 1 72 ? 2.245 11.280 -13.998 1.00 82.88 72 ILE A O 1
ATOM 521 N N . PRO A 1 73 ? 3.568 12.728 -12.902 1.00 85.81 73 PRO A N 1
ATOM 522 C CA . PRO A 1 73 ? 4.340 13.100 -14.090 1.00 85.81 73 PRO A CA 1
ATOM 523 C C . PRO A 1 73 ? 5.209 11.940 -14.596 1.00 85.81 73 PRO A C 1
ATOM 525 O O . PRO A 1 73 ? 5.363 10.943 -13.899 1.00 85.81 73 PRO A O 1
ATOM 528 N N . ASP A 1 74 ? 5.815 12.104 -15.775 1.00 90.38 74 ASP A N 1
ATOM 529 C CA . ASP A 1 74 ? 6.730 11.124 -16.379 1.00 90.38 74 ASP A CA 1
ATOM 530 C C . ASP A 1 74 ? 7.959 10.882 -15.489 1.00 90.38 74 ASP A C 1
ATOM 532 O O . ASP A 1 74 ? 8.958 11.604 -15.563 1.00 90.38 74 ASP A O 1
ATOM 536 N N . ALA A 1 75 ? 7.854 9.900 -14.595 1.00 91.50 75 ALA A N 1
ATOM 537 C CA . ALA A 1 75 ? 8.814 9.649 -13.533 1.00 91.50 75 ALA A CA 1
ATOM 538 C C . ALA A 1 75 ? 8.561 8.306 -12.820 1.00 91.50 75 ALA A C 1
ATOM 540 O O . ALA A 1 75 ? 7.611 7.583 -13.120 1.00 91.50 75 ALA A O 1
ATOM 541 N N . TRP A 1 76 ? 9.422 7.972 -11.855 1.00 93.31 76 TRP A N 1
ATOM 542 C CA . TRP A 1 76 ? 9.479 6.665 -11.192 1.00 93.31 76 TRP A CA 1
ATOM 543 C C . TRP A 1 76 ? 9.007 6.687 -9.734 1.00 93.31 76 TRP A C 1
ATOM 545 O O . TRP A 1 76 ? 9.876 6.789 -8.861 1.00 93.31 76 TRP A O 1
ATOM 555 N N . PRO A 1 77 ? 7.696 6.557 -9.427 1.00 94.56 77 PRO A N 1
ATOM 556 C CA . PRO A 1 77 ? 7.200 6.386 -8.052 1.00 94.56 77 PRO A CA 1
ATOM 557 C C . PRO A 1 77 ? 8.098 5.525 -7.186 1.00 94.56 77 PRO A C 1
ATOM 559 O O . PRO A 1 77 ? 8.531 5.965 -6.123 1.00 94.56 77 PRO A O 1
ATOM 562 N N . ILE A 1 78 ? 8.469 4.362 -7.713 1.00 95.75 78 ILE A N 1
ATOM 563 C CA . ILE A 1 78 ? 9.500 3.513 -7.143 1.00 95.75 78 ILE A CA 1
ATOM 564 C C . ILE A 1 78 ? 10.261 2.810 -8.260 1.00 95.75 78 ILE A C 1
ATOM 566 O O . ILE A 1 78 ? 9.651 2.301 -9.203 1.00 95.75 78 ILE A O 1
ATOM 570 N N . GLN A 1 79 ? 11.585 2.738 -8.138 1.00 95.00 79 GLN A N 1
ATOM 571 C CA . GLN A 1 79 ? 12.423 1.972 -9.058 1.00 95.00 79 GLN A CA 1
ATOM 572 C C . GLN A 1 79 ? 13.565 1.250 -8.356 1.00 95.00 79 GLN A C 1
ATOM 574 O O . GLN A 1 79 ? 14.142 1.756 -7.397 1.00 95.00 79 GLN A O 1
ATOM 579 N N . TRP A 1 80 ? 13.954 0.119 -8.929 1.00 95.06 80 TRP A N 1
ATOM 580 C CA . TRP A 1 80 ? 15.245 -0.521 -8.726 1.00 95.06 80 TRP A CA 1
ATOM 581 C C . TRP A 1 80 ? 16.133 -0.139 -9.900 1.00 95.06 80 TRP A C 1
ATOM 583 O O . TRP A 1 80 ? 15.911 -0.597 -11.021 1.00 95.06 80 TRP A O 1
ATOM 593 N N . TYR A 1 81 ? 17.088 0.753 -9.661 1.00 92.00 81 TYR A N 1
ATOM 594 C CA . TYR A 1 81 ? 17.893 1.355 -10.718 1.00 92.00 81 TYR A CA 1
ATOM 595 C C . TYR A 1 81 ? 18.992 0.406 -11.204 1.00 92.00 81 TYR A C 1
ATOM 597 O O . TYR A 1 81 ? 19.701 -0.190 -10.402 1.00 92.00 81 TYR A O 1
ATOM 605 N N . ASP A 1 82 ? 19.148 0.274 -12.518 1.00 88.81 82 ASP A N 1
ATOM 606 C CA . ASP A 1 82 ? 20.292 -0.385 -13.143 1.00 88.81 82 ASP A CA 1
ATOM 607 C C . ASP A 1 82 ? 21.102 0.665 -13.924 1.00 88.81 82 ASP A C 1
ATOM 609 O O . ASP A 1 82 ? 20.633 1.134 -14.969 1.00 88.81 82 ASP A O 1
ATOM 613 N N . PRO A 1 83 ? 22.319 1.028 -13.472 1.00 85.75 83 PRO A N 1
ATOM 614 C CA . PRO A 1 83 ? 23.164 2.022 -14.141 1.00 85.75 83 PRO A CA 1
ATOM 615 C C . PRO A 1 83 ? 23.685 1.555 -15.506 1.00 85.75 83 PRO A C 1
ATOM 617 O O . PRO A 1 83 ? 24.178 2.354 -16.298 1.00 85.75 83 PRO A O 1
ATOM 620 N N . THR A 1 84 ? 23.609 0.257 -15.794 1.00 83.00 84 THR A N 1
ATOM 621 C CA . THR A 1 84 ? 24.110 -0.339 -17.037 1.00 83.00 84 THR A CA 1
ATOM 622 C C . THR A 1 84 ? 23.037 -0.465 -18.120 1.00 83.00 84 THR A C 1
ATOM 624 O O . THR A 1 84 ? 23.352 -0.841 -19.252 1.00 83.00 84 THR A O 1
ATOM 627 N N . ALA A 1 85 ? 21.777 -0.150 -17.800 1.00 82.00 85 ALA A N 1
ATOM 628 C CA . ALA A 1 85 ? 20.673 -0.157 -18.755 1.00 82.00 85 ALA A CA 1
ATOM 629 C C . ALA A 1 85 ? 20.816 0.947 -19.821 1.00 82.00 85 ALA A C 1
ATOM 631 O O . ALA A 1 85 ? 21.597 1.888 -19.660 1.00 82.00 85 ALA A O 1
ATOM 632 N N . ASP A 1 86 ? 20.069 0.817 -20.924 1.00 81.88 86 ASP A N 1
ATOM 633 C CA . ASP A 1 86 ? 20.010 1.794 -22.024 1.00 81.88 86 ASP A CA 1
ATOM 634 C C . ASP A 1 86 ? 21.411 2.229 -22.518 1.00 81.88 86 ASP A C 1
ATOM 636 O O . ASP A 1 86 ? 21.731 3.412 -22.630 1.00 81.88 86 ASP A O 1
ATOM 640 N N . GLY A 1 87 ? 22.299 1.254 -22.750 1.00 78.31 87 GLY A N 1
ATOM 641 C CA . GLY A 1 87 ? 23.666 1.509 -23.223 1.00 78.31 87 GLY A CA 1
ATOM 642 C C . GLY A 1 87 ? 24.576 2.217 -22.208 1.00 78.31 87 GLY A C 1
ATOM 643 O O . GLY A 1 87 ? 25.559 2.837 -22.610 1.00 78.31 87 GLY A O 1
ATOM 644 N N . GLY A 1 88 ? 24.259 2.136 -20.911 1.00 80.38 88 GLY A N 1
ATOM 645 C CA . GLY A 1 88 ? 24.990 2.800 -19.827 1.00 80.38 88 GLY A CA 1
ATOM 646 C C . GLY A 1 88 ? 24.434 4.172 -19.433 1.00 80.38 88 GLY A C 1
ATOM 647 O O . GLY A 1 88 ? 25.048 4.855 -18.618 1.00 80.38 88 GLY A O 1
ATOM 648 N N . ALA A 1 89 ? 23.294 4.587 -19.997 1.00 84.31 89 ALA A N 1
ATOM 649 C CA . ALA A 1 89 ? 22.552 5.761 -19.526 1.00 84.31 89 ALA A CA 1
ATOM 650 C C . ALA A 1 89 ? 21.804 5.487 -18.204 1.00 84.31 89 ALA A C 1
ATOM 652 O O . ALA A 1 89 ? 21.538 6.407 -17.430 1.00 84.31 89 ALA A O 1
ATOM 653 N N . GLY A 1 90 ? 21.509 4.213 -17.945 1.00 85.94 90 GLY A N 1
ATOM 654 C CA . GLY A 1 90 ? 20.829 3.718 -16.761 1.00 85.94 90 GLY A CA 1
ATOM 655 C C . GLY A 1 90 ? 19.314 3.933 -16.778 1.00 85.94 90 GLY A C 1
ATOM 656 O O . GLY A 1 90 ? 18.788 4.864 -17.384 1.00 85.94 90 GLY A O 1
ATOM 657 N N . SER A 1 91 ? 18.589 3.029 -16.126 1.00 88.44 91 SER A N 1
ATOM 658 C CA . SER A 1 91 ? 17.121 2.963 -16.150 1.00 88.44 91 SER A CA 1
ATOM 659 C C . SER A 1 91 ? 16.619 2.139 -14.967 1.00 88.44 91 SER A C 1
ATOM 661 O O . SER A 1 91 ? 17.353 1.298 -14.452 1.00 88.44 91 SER A O 1
ATOM 663 N N . GLY A 1 92 ? 15.360 2.301 -14.560 1.00 90.44 92 GLY A N 1
ATOM 664 C CA . GLY A 1 92 ? 14.745 1.381 -13.601 1.00 90.44 92 GLY A CA 1
ATOM 665 C C . GLY A 1 92 ? 14.631 -0.025 -14.199 1.00 90.44 92 GLY A C 1
ATOM 666 O O . GLY A 1 92 ? 13.899 -0.230 -15.161 1.00 90.44 92 GLY A O 1
ATOM 667 N N . ALA A 1 93 ? 15.333 -1.023 -13.672 1.00 92.69 93 ALA A N 1
ATOM 668 C CA . ALA A 1 93 ? 15.184 -2.409 -14.122 1.00 92.69 93 ALA A CA 1
ATOM 669 C C . ALA A 1 93 ? 13.830 -3.002 -13.715 1.00 92.69 93 ALA A C 1
ATOM 671 O O . ALA A 1 93 ? 13.271 -3.832 -14.430 1.00 92.69 93 ALA A O 1
ATOM 672 N N . TRP A 1 94 ? 13.309 -2.562 -12.572 1.00 95.56 94 TRP A N 1
ATOM 673 C CA . TRP A 1 94 ? 12.021 -2.960 -12.024 1.00 95.56 94 TRP A CA 1
ATOM 674 C C . TRP A 1 94 ? 11.355 -1.765 -11.348 1.00 95.56 94 TRP A C 1
ATOM 676 O O . TRP A 1 94 ? 12.053 -0.955 -10.737 1.00 95.56 94 TRP A O 1
ATOM 686 N N . GLY A 1 95 ? 10.029 -1.654 -11.415 1.00 96.12 95 GLY A N 1
ATOM 687 C CA . GLY A 1 95 ? 9.296 -0.684 -10.604 1.00 96.12 95 GLY A CA 1
ATOM 688 C C . GLY A 1 95 ? 8.023 -0.149 -11.241 1.00 96.12 95 GLY A C 1
ATOM 689 O O . GLY A 1 95 ? 7.600 -0.598 -12.310 1.00 96.12 95 GLY A O 1
ATOM 690 N N . ILE A 1 96 ? 7.435 0.830 -10.558 1.00 97.44 96 ILE A N 1
ATOM 691 C CA . ILE A 1 96 ? 6.264 1.573 -11.017 1.00 97.44 96 ILE A CA 1
ATOM 692 C C . ILE A 1 96 ? 6.773 2.833 -11.714 1.00 97.44 96 ILE A C 1
ATOM 694 O O . ILE A 1 96 ? 7.535 3.606 -11.134 1.00 97.44 96 ILE A O 1
ATOM 698 N N . LEU A 1 97 ? 6.339 3.025 -12.953 1.00 95.06 97 LEU A N 1
ATOM 699 C CA . LEU A 1 97 ? 6.730 4.121 -13.832 1.00 95.06 97 LEU A CA 1
ATOM 700 C C . LEU A 1 97 ? 5.469 4.823 -14.320 1.00 95.06 97 LEU A C 1
ATOM 702 O O . LEU A 1 97 ? 4.572 4.167 -14.842 1.00 95.06 97 LEU A O 1
ATOM 706 N N . SER A 1 98 ? 5.419 6.144 -14.230 1.00 92.88 98 SER A N 1
ATOM 707 C CA . SER A 1 98 ? 4.483 6.928 -15.031 1.00 92.88 98 SER A CA 1
ATOM 708 C C . SER A 1 98 ? 5.158 7.361 -16.325 1.00 92.88 98 SER A C 1
ATOM 710 O O . SER A 1 98 ? 6.318 7.773 -16.329 1.00 92.88 98 SER A O 1
ATOM 712 N N . ASN A 1 99 ? 4.450 7.198 -17.437 1.00 90.62 99 ASN A N 1
ATOM 713 C CA . ASN A 1 99 ? 4.967 7.462 -18.769 1.00 90.62 99 ASN A CA 1
ATOM 714 C C . ASN A 1 99 ? 3.851 7.924 -19.712 1.00 90.62 99 ASN A C 1
ATOM 716 O O . ASN A 1 99 ? 2.958 7.157 -20.086 1.00 90.62 99 ASN A O 1
ATOM 720 N N . MET A 1 100 ? 3.943 9.176 -20.145 1.00 89.06 100 MET A N 1
ATOM 721 C CA . MET A 1 100 ? 3.062 9.841 -21.099 1.00 89.06 100 MET A CA 1
ATOM 722 C C . MET A 1 100 ? 1.579 9.738 -20.709 1.00 89.06 100 MET A C 1
ATOM 724 O O . MET A 1 100 ? 0.730 9.427 -21.543 1.00 89.06 100 MET A O 1
ATOM 728 N N . GLY A 1 101 ? 1.272 9.958 -19.425 1.00 91.00 101 GLY A N 1
ATOM 729 C CA . GLY A 1 101 ? -0.090 9.874 -18.878 1.00 91.00 101 GLY A CA 1
ATOM 730 C C . GLY A 1 101 ? -0.597 8.452 -18.605 1.00 91.00 101 GLY A C 1
ATOM 731 O O . GLY A 1 101 ? -1.768 8.272 -18.270 1.00 91.00 101 GLY A O 1
ATOM 732 N N . ASN A 1 102 ? 0.265 7.441 -18.736 1.00 95.44 102 ASN A N 1
ATOM 733 C CA . ASN A 1 102 ? -0.033 6.065 -18.349 1.00 95.44 102 ASN A CA 1
ATOM 734 C C . ASN A 1 102 ? 0.750 5.682 -17.101 1.00 95.44 102 ASN A C 1
ATOM 736 O O . ASN A 1 102 ? 1.921 6.035 -16.973 1.00 95.44 102 ASN A O 1
ATOM 740 N N . ILE A 1 103 ? 0.141 4.872 -16.243 1.00 97.44 103 ILE A N 1
ATOM 741 C CA . ILE A 1 103 ? 0.866 4.146 -15.207 1.00 97.44 103 ILE A CA 1
ATOM 742 C C . ILE A 1 103 ? 1.313 2.795 -15.767 1.00 97.44 103 ILE A C 1
ATOM 744 O O . ILE A 1 103 ? 0.567 2.117 -16.475 1.00 97.44 103 ILE A O 1
ATOM 748 N N . CYS A 1 104 ? 2.556 2.428 -15.487 1.00 97.12 104 CYS A N 1
ATOM 749 C CA . CYS A 1 104 ? 3.234 1.273 -16.053 1.00 97.12 104 CYS A CA 1
ATOM 750 C C . CYS A 1 104 ? 3.958 0.490 -14.958 1.00 97.12 104 CYS A C 1
ATOM 752 O O . CYS A 1 104 ? 4.435 1.065 -13.978 1.00 97.12 104 CYS A O 1
ATOM 754 N N . ILE A 1 105 ? 4.150 -0.807 -15.192 1.00 97.75 105 ILE A N 1
ATOM 755 C CA . ILE A 1 105 ? 5.160 -1.598 -14.481 1.00 97.75 105 ILE A CA 1
ATOM 756 C C . ILE A 1 105 ? 6.258 -1.917 -15.473 1.00 97.75 105 ILE A C 1
ATOM 758 O O . ILE A 1 105 ? 5.973 -2.473 -16.526 1.00 97.75 105 ILE A O 1
ATOM 762 N N . GLN A 1 106 ? 7.504 -1.583 -15.162 1.00 96.00 106 GLN A N 1
ATOM 763 C CA . GLN A 1 106 ? 8.635 -1.981 -15.994 1.00 96.00 106 GLN A CA 1
ATOM 764 C C . GLN A 1 106 ? 9.328 -3.189 -15.381 1.00 96.00 106 GLN A C 1
ATOM 766 O O . GLN A 1 106 ? 9.623 -3.175 -14.193 1.00 96.00 106 GLN A O 1
ATOM 771 N N . GLY A 1 107 ? 9.639 -4.188 -16.204 1.00 95.62 107 GLY A N 1
ATOM 772 C CA . GLY A 1 107 ? 10.605 -5.239 -15.893 1.00 95.62 107 GLY A CA 1
ATOM 773 C C . GLY A 1 107 ? 11.601 -5.393 -17.037 1.00 95.62 107 GLY A C 1
ATOM 774 O O . GLY A 1 107 ? 11.192 -5.469 -18.194 1.00 95.62 107 GLY A O 1
ATOM 775 N N . ARG A 1 108 ? 12.900 -5.432 -16.732 1.00 92.88 108 ARG A N 1
ATOM 776 C CA . ARG A 1 108 ? 13.985 -5.631 -17.704 1.00 92.88 108 ARG A CA 1
ATOM 777 C C . ARG A 1 108 ? 14.778 -6.892 -17.400 1.00 92.88 108 ARG A C 1
ATOM 779 O O . ARG A 1 108 ? 15.201 -7.077 -16.265 1.00 92.88 108 ARG A O 1
ATOM 786 N N . ASN A 1 109 ? 15.053 -7.698 -18.418 1.00 91.06 109 ASN A N 1
ATOM 787 C CA . ASN A 1 109 ? 15.962 -8.854 -18.366 1.00 91.06 109 ASN A CA 1
ATOM 788 C C . ASN A 1 109 ? 17.210 -8.654 -19.261 1.00 91.06 109 ASN A C 1
ATOM 790 O O . ASN A 1 109 ? 18.169 -9.415 -19.161 1.00 91.06 109 ASN A O 1
ATOM 794 N N . GLY A 1 110 ? 17.243 -7.595 -20.078 1.00 85.19 110 GLY A N 1
ATOM 795 C CA . GLY A 1 110 ? 18.370 -7.232 -20.939 1.00 85.19 110 GLY A CA 1
ATOM 796 C C . GLY A 1 110 ? 18.536 -5.717 -21.083 1.00 85.19 110 GLY A C 1
ATOM 797 O O . GLY A 1 110 ? 17.850 -4.938 -20.426 1.00 85.19 110 GLY A O 1
ATOM 798 N N . ALA A 1 111 ? 19.502 -5.281 -21.901 1.00 77.38 111 ALA A N 1
ATOM 799 C CA . ALA A 1 111 ? 19.734 -3.851 -22.151 1.00 77.38 111 ALA A CA 1
ATOM 800 C C . ALA A 1 111 ? 18.540 -3.205 -22.875 1.00 77.38 111 ALA A C 1
ATOM 802 O O . ALA A 1 111 ? 18.050 -2.176 -22.422 1.00 77.38 111 ALA A O 1
ATOM 803 N N . ASP A 1 112 ? 18.028 -3.882 -23.906 1.00 76.31 112 ASP A N 1
ATOM 804 C CA . ASP A 1 112 ? 16.863 -3.464 -24.699 1.00 76.31 112 ASP A CA 1
ATOM 805 C C . ASP A 1 112 ? 15.676 -4.438 -24.567 1.00 76.31 112 ASP A C 1
ATOM 807 O O . ASP A 1 112 ? 14.628 -4.246 -25.179 1.00 76.31 112 ASP A O 1
ATOM 811 N N . GLU A 1 113 ? 15.827 -5.492 -23.759 1.00 87.88 113 GLU A N 1
ATOM 812 C CA . GLU A 1 113 ? 14.775 -6.475 -23.499 1.00 87.88 113 GLU A CA 1
ATOM 813 C C . GLU A 1 113 ? 14.019 -6.101 -22.221 1.00 87.88 113 GLU A C 1
ATOM 815 O O . GLU A 1 113 ? 14.565 -6.112 -21.108 1.00 87.88 113 GLU A O 1
ATOM 820 N N . PHE A 1 114 ? 12.754 -5.721 -22.398 1.00 92.69 114 PHE A N 1
ATOM 821 C CA . PHE A 1 114 ? 11.877 -5.320 -21.311 1.00 92.69 114 PHE A CA 1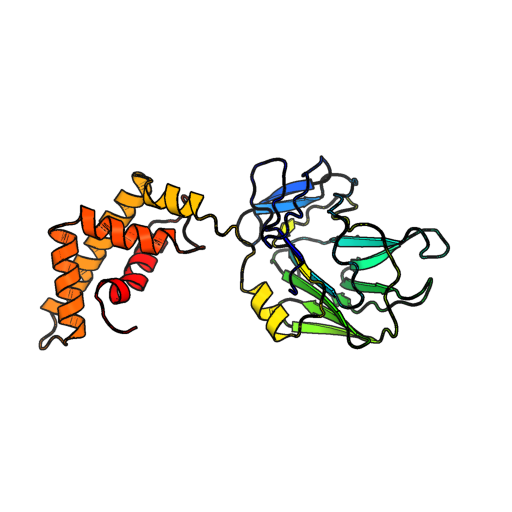
ATOM 822 C C . PHE A 1 114 ? 10.410 -5.616 -21.619 1.00 92.69 114 PHE A C 1
ATOM 824 O O . PHE A 1 114 ? 9.992 -5.674 -22.774 1.00 92.69 114 PHE A O 1
ATOM 831 N N . ALA A 1 115 ? 9.624 -5.750 -20.557 1.00 96.31 115 ALA A N 1
ATOM 832 C CA . ALA A 1 115 ? 8.172 -5.716 -20.583 1.00 96.31 115 ALA A CA 1
ATOM 833 C C . ALA A 1 115 ? 7.698 -4.470 -19.836 1.00 96.31 115 ALA A C 1
ATOM 835 O O . ALA A 1 115 ? 8.233 -4.119 -18.779 1.00 96.31 115 ALA A O 1
ATOM 836 N N . ARG A 1 116 ? 6.701 -3.792 -20.402 1.00 96.62 116 ARG A N 1
ATOM 837 C CA . ARG A 1 116 ? 6.112 -2.580 -19.834 1.00 96.62 116 ARG A CA 1
ATOM 838 C C . ARG A 1 116 ? 4.594 -2.571 -20.031 1.00 96.62 116 ARG A C 1
ATOM 840 O O . ARG A 1 116 ? 4.111 -1.795 -20.860 1.00 96.62 116 ARG A O 1
ATOM 847 N N . PRO A 1 117 ? 3.838 -3.447 -19.337 1.00 98.38 117 PRO A N 1
ATOM 848 C CA . PRO A 1 117 ? 2.389 -3.323 -19.307 1.00 98.38 117 PRO A CA 1
ATOM 849 C C . PRO A 1 117 ? 1.981 -1.957 -18.759 1.00 98.38 117 PRO A C 1
ATOM 851 O O . PRO A 1 117 ? 2.622 -1.435 -17.837 1.00 98.38 117 PRO A O 1
ATOM 854 N N . LEU A 1 118 ? 0.933 -1.381 -19.341 1.00 98.06 118 LEU A N 1
ATOM 855 C CA . LEU A 1 118 ? 0.513 -0.014 -19.053 1.00 98.06 118 LEU A CA 1
ATOM 856 C C . LEU A 1 118 ? -1.000 0.159 -19.126 1.00 98.06 118 LEU A C 1
ATOM 858 O O . LEU A 1 118 ? -1.693 -0.547 -19.853 1.00 98.06 118 LEU A O 1
ATOM 862 N N . THR A 1 119 ? -1.501 1.153 -18.404 1.00 98.19 119 THR A N 1
ATOM 863 C CA . THR A 1 119 ? -2.879 1.633 -18.529 1.00 98.19 119 THR A CA 1
ATOM 864 C C . THR A 1 119 ? -2.927 3.141 -18.331 1.00 98.19 119 THR A C 1
ATOM 866 O O . THR A 1 119 ? -2.081 3.708 -17.637 1.00 98.19 119 THR A O 1
ATOM 869 N N . ALA A 1 120 ? -3.927 3.796 -18.918 1.00 97.31 120 ALA A N 1
ATOM 870 C CA . ALA A 1 120 ? -4.150 5.221 -18.711 1.00 97.31 120 ALA A CA 1
ATOM 871 C C . ALA A 1 120 ? -4.384 5.516 -17.222 1.00 97.31 120 ALA A C 1
ATOM 873 O O . ALA A 1 120 ? -5.105 4.774 -16.548 1.00 97.31 120 ALA A O 1
ATOM 874 N N . TRP A 1 121 ? -3.781 6.596 -16.719 1.00 97.00 121 TRP A N 1
ATOM 875 C CA . TRP A 1 121 ? -4.048 7.066 -15.363 1.00 97.00 121 TRP A CA 1
ATOM 876 C C . TRP A 1 121 ? -5.490 7.602 -15.281 1.00 97.00 121 TRP A C 1
ATOM 878 O O . TRP A 1 121 ? -5.827 8.477 -16.086 1.00 97.00 121 TRP A O 1
ATOM 888 N N . PRO A 1 122 ? -6.360 7.090 -14.384 1.00 96.44 122 PRO A N 1
ATOM 889 C CA . PRO A 1 122 ? -7.794 7.380 -14.466 1.00 96.44 122 PRO A CA 1
ATOM 890 C C . PRO A 1 122 ? -8.139 8.847 -14.213 1.00 96.44 122 PRO A C 1
ATOM 892 O O . PRO A 1 122 ? -8.842 9.464 -15.015 1.00 96.44 122 PRO A O 1
ATOM 895 N N . ASP A 1 123 ? -7.647 9.407 -13.106 1.00 95.06 123 ASP A N 1
ATOM 896 C CA . ASP A 1 123 ? -7.861 10.799 -12.733 1.00 95.06 123 ASP A CA 1
ATOM 897 C C . 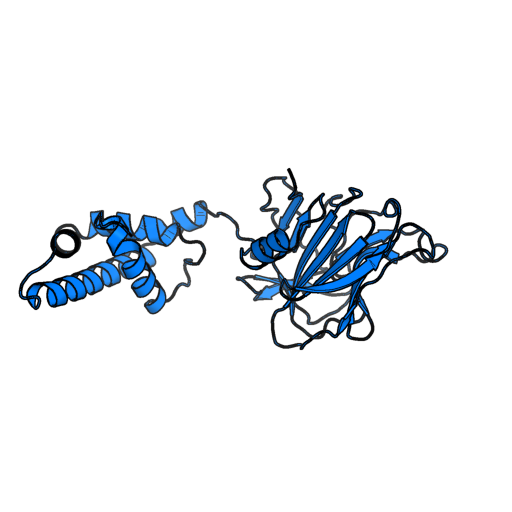ASP A 1 123 ? -6.842 11.284 -11.691 1.00 95.06 123 ASP A C 1
ATOM 899 O O . ASP A 1 123 ? -6.082 10.515 -11.115 1.00 95.06 123 ASP A O 1
ATOM 903 N N . THR A 1 124 ? -6.807 12.595 -11.447 1.00 94.25 124 THR A N 1
ATOM 904 C CA . THR A 1 124 ? -5.821 13.215 -10.546 1.00 94.25 124 THR A CA 1
ATOM 905 C C . THR A 1 124 ? -6.351 13.501 -9.141 1.00 94.25 124 THR A C 1
ATOM 907 O O . THR A 1 124 ? -5.675 14.153 -8.346 1.00 94.25 124 THR A O 1
ATOM 910 N N . THR A 1 125 ? -7.591 13.117 -8.853 1.00 93.88 125 THR A N 1
ATOM 911 C CA . THR A 1 125 ? -8.361 13.556 -7.681 1.00 93.88 125 THR A CA 1
ATOM 912 C C . THR A 1 125 ? -8.664 12.434 -6.701 1.00 93.88 125 THR A C 1
ATOM 914 O O . THR A 1 125 ? -8.757 12.695 -5.498 1.00 93.88 125 THR A O 1
ATOM 917 N N . ASN A 1 126 ? -8.779 11.205 -7.185 1.00 96.56 126 ASN A N 1
ATOM 918 C CA . ASN A 1 126 ? -9.006 10.014 -6.393 1.00 96.56 126 ASN A CA 1
ATOM 919 C C . ASN A 1 126 ? -7.680 9.313 -6.096 1.00 96.56 126 ASN A C 1
ATOM 921 O O . ASN A 1 126 ? -6.662 9.529 -6.755 1.00 96.56 126 ASN A O 1
ATOM 925 N N . TRP A 1 127 ? -7.696 8.520 -5.033 1.00 97.69 127 TRP A N 1
ATOM 926 C CA . TRP A 1 127 ? -6.629 7.576 -4.751 1.00 97.69 127 TRP A CA 1
ATOM 927 C C . TRP A 1 127 ? -6.836 6.338 -5.613 1.00 97.69 127 TRP A C 1
ATOM 929 O O . TRP A 1 127 ? -7.955 5.832 -5.689 1.00 97.69 127 TRP A O 1
ATOM 939 N N . HIS A 1 128 ? -5.759 5.852 -6.221 1.00 98.25 128 HIS A N 1
ATOM 940 C CA . HIS A 1 128 ? -5.752 4.590 -6.947 1.00 98.25 128 HIS A CA 1
ATOM 941 C C . HIS A 1 128 ? -4.640 3.691 -6.428 1.00 98.25 128 HIS A C 1
ATOM 943 O O . HIS A 1 128 ? -3.532 4.153 -6.131 1.00 98.25 128 HIS A O 1
ATOM 949 N N . HIS A 1 129 ? -4.932 2.401 -6.340 1.00 98.50 129 HIS A N 1
ATOM 950 C CA . HIS A 1 129 ? -3.966 1.402 -5.916 1.00 98.50 129 HIS A CA 1
ATOM 951 C C . HIS A 1 129 ? -3.263 0.818 -7.136 1.00 98.50 129 HIS A C 1
ATOM 953 O O . HIS 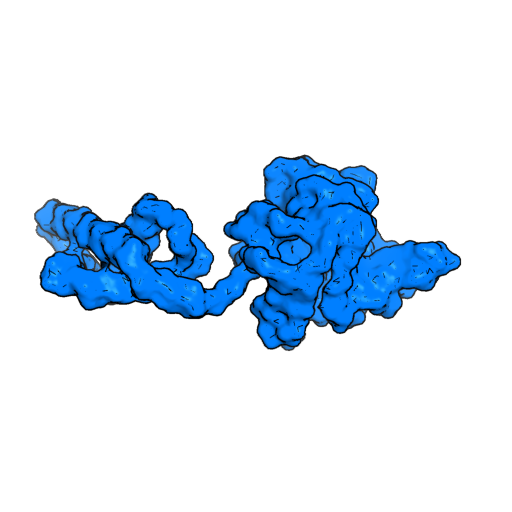A 1 129 ? -3.899 0.247 -8.025 1.00 98.50 129 HIS A O 1
ATOM 959 N N . VAL A 1 130 ? -1.938 0.916 -7.167 1.00 98.69 130 VAL A N 1
ATOM 960 C CA . VAL A 1 130 ? -1.109 0.415 -8.264 1.00 98.69 130 VAL A CA 1
ATOM 961 C C . VAL A 1 130 ? -0.276 -0.742 -7.747 1.00 98.69 130 VAL A C 1
ATOM 963 O O . VAL A 1 130 ? 0.445 -0.592 -6.764 1.00 98.69 130 VAL A O 1
ATOM 966 N N . ALA A 1 131 ? -0.331 -1.886 -8.427 1.00 98.75 131 ALA A N 1
ATOM 967 C CA . ALA A 1 131 ? 0.514 -3.028 -8.103 1.00 98.75 131 ALA A CA 1
ATOM 968 C C . ALA A 1 131 ? 1.159 -3.635 -9.349 1.00 98.75 131 ALA A C 1
ATOM 970 O O . ALA A 1 131 ? 0.521 -3.803 -10.387 1.00 98.75 131 ALA A O 1
ATOM 971 N N . GLY A 1 132 ? 2.425 -4.015 -9.221 1.00 98.50 132 GLY A N 1
ATOM 972 C CA . GLY A 1 132 ? 3.168 -4.746 -10.234 1.00 98.50 132 GLY A CA 1
ATOM 973 C C . GLY A 1 132 ? 3.678 -6.068 -9.705 1.00 98.50 132 GLY A C 1
ATOM 974 O O . GLY A 1 132 ? 4.301 -6.103 -8.647 1.00 98.50 132 GLY A O 1
ATOM 975 N N . THR A 1 133 ? 3.455 -7.144 -10.455 1.00 98.19 133 THR A N 1
ATOM 976 C CA . THR A 1 133 ? 3.987 -8.477 -10.135 1.00 98.19 133 THR A CA 1
ATOM 977 C C . THR A 1 133 ? 4.874 -8.958 -11.267 1.00 98.19 133 THR A C 1
ATOM 979 O O . THR A 1 133 ? 4.503 -8.811 -12.435 1.00 98.19 133 THR A O 1
ATOM 982 N N . PHE A 1 134 ? 5.985 -9.601 -10.936 1.00 97.31 134 PHE A N 1
ATOM 983 C CA . PHE A 1 134 ? 6.771 -10.362 -11.894 1.00 97.31 134 PHE A CA 1
ATOM 984 C C . PHE A 1 134 ? 7.002 -11.776 -11.370 1.00 97.31 134 PHE A C 1
ATOM 986 O O . PHE A 1 134 ? 7.511 -11.958 -10.267 1.00 97.31 134 PHE A O 1
ATOM 993 N N . GLY A 1 135 ? 6.582 -12.759 -12.164 1.00 94.31 135 GLY A N 1
ATOM 994 C CA . GLY A 1 135 ? 6.675 -14.192 -11.890 1.00 94.31 135 GLY A CA 1
ATOM 995 C C . GLY A 1 135 ? 6.029 -14.990 -13.020 1.00 94.31 135 GLY A C 1
ATOM 996 O O . GLY A 1 135 ? 5.268 -14.440 -13.820 1.00 94.31 135 GLY A O 1
ATOM 997 N N . GLY A 1 136 ? 6.372 -16.274 -13.149 1.00 88.88 136 GLY A N 1
ATOM 998 C CA . GLY A 1 136 ? 5.819 -17.129 -14.211 1.00 88.88 136 GLY A CA 1
ATOM 999 C C . GLY A 1 136 ? 6.040 -16.611 -15.645 1.00 88.88 136 GLY A C 1
ATOM 1000 O O . GLY A 1 136 ? 5.204 -16.856 -16.511 1.00 88.88 136 GLY A O 1
ATOM 1001 N N . ASN A 1 137 ? 7.146 -15.897 -15.897 1.00 92.81 137 ASN A N 1
ATOM 1002 C CA . ASN A 1 137 ? 7.500 -15.250 -17.173 1.00 92.81 137 ASN A CA 1
ATOM 1003 C C . ASN A 1 137 ? 6.567 -14.112 -17.635 1.00 92.81 137 ASN A C 1
ATOM 1005 O O . ASN A 1 137 ? 6.458 -13.844 -18.835 1.00 92.81 137 ASN A O 1
ATOM 1009 N N . ALA A 1 138 ? 5.886 -13.429 -16.714 1.00 96.81 138 ALA A N 1
ATOM 1010 C CA . ALA A 1 138 ? 5.061 -12.274 -17.051 1.00 96.81 138 ALA A CA 1
ATOM 1011 C C . ALA A 1 138 ? 5.268 -11.121 -16.070 1.00 96.81 138 ALA A C 1
ATOM 1013 O O . ALA A 1 138 ? 5.308 -11.322 -14.856 1.00 96.81 138 ALA A O 1
ATOM 1014 N N . VAL A 1 139 ? 5.338 -9.904 -16.614 1.00 98.38 139 VAL A N 1
ATOM 1015 C CA . VAL A 1 139 ? 5.124 -8.669 -15.857 1.00 98.38 139 VAL A CA 1
ATOM 1016 C C . VAL A 1 139 ? 3.643 -8.335 -15.959 1.00 98.38 139 VAL A C 1
ATOM 1018 O O . VAL A 1 139 ? 3.096 -8.271 -17.062 1.00 98.38 139 VAL A O 1
ATOM 1021 N N . LYS A 1 140 ? 2.990 -8.129 -14.818 1.00 98.75 140 LYS A N 1
ATOM 1022 C CA . LYS A 1 140 ? 1.570 -7.776 -14.742 1.00 98.75 140 LYS A CA 1
ATOM 1023 C C . LYS A 1 140 ? 1.405 -6.455 -14.010 1.00 98.75 140 LYS A C 1
ATOM 1025 O O . LYS A 1 140 ? 2.071 -6.234 -12.999 1.00 98.75 140 LYS A O 1
ATOM 1030 N N . LEU A 1 141 ? 0.495 -5.630 -14.507 1.00 98.81 141 LEU A N 1
ATOM 1031 C CA . LEU A 1 141 ? 0.045 -4.391 -13.889 1.00 98.81 141 LEU A CA 1
ATOM 1032 C C . LEU A 1 141 ? -1.390 -4.571 -13.402 1.00 98.81 141 LEU A C 1
ATOM 1034 O O . LEU A 1 141 ? -2.277 -4.928 -14.177 1.00 98.81 141 LEU A O 1
ATOM 1038 N N . TYR A 1 142 ? -1.616 -4.262 -12.133 1.00 98.88 142 TYR A N 1
ATOM 1039 C CA . TYR A 1 142 ? -2.936 -4.165 -11.537 1.00 98.88 142 TYR A CA 1
ATOM 1040 C C . TYR A 1 142 ? -3.214 -2.716 -11.151 1.00 98.88 142 TYR A C 1
ATOM 1042 O O . TYR A 1 142 ? -2.356 -2.053 -10.563 1.00 98.88 142 TYR A O 1
ATOM 1050 N N . LEU A 1 143 ? -4.422 -2.258 -11.457 1.00 98.75 143 LEU A N 1
ATOM 1051 C CA . LEU A 1 143 ? -4.947 -0.962 -11.051 1.00 98.75 143 LEU A CA 1
ATOM 1052 C C . LEU A 1 143 ? -6.256 -1.196 -10.298 1.00 98.75 143 LEU A C 1
ATOM 1054 O O . LEU A 1 143 ? -7.124 -1.921 -10.785 1.00 98.75 143 LEU A O 1
ATOM 1058 N N . ASP A 1 144 ? -6.360 -0.647 -9.092 1.00 98.56 144 ASP A N 1
ATOM 1059 C CA . ASP A 1 144 ? -7.514 -0.797 -8.196 1.00 98.56 144 ASP A CA 1
ATOM 1060 C C . ASP A 1 144 ? -7.909 -2.271 -7.977 1.00 98.56 144 ASP A C 1
ATOM 1062 O O . ASP A 1 144 ? -9.076 -2.659 -7.956 1.00 98.56 144 ASP A O 1
ATOM 1066 N N . GLY A 1 145 ? -6.888 -3.129 -7.858 1.00 98.00 145 GLY A N 1
ATOM 1067 C CA . GLY A 1 145 ? -7.034 -4.567 -7.617 1.00 98.00 145 GLY A CA 1
ATOM 1068 C C . GLY A 1 145 ? -7.388 -5.398 -8.856 1.00 98.00 145 GLY A C 1
ATOM 1069 O O . GLY A 1 145 ? -7.447 -6.625 -8.767 1.00 98.00 145 GLY A O 1
ATOM 1070 N N . VAL A 1 146 ? -7.580 -4.770 -10.019 1.00 98.62 146 VAL A N 1
ATOM 1071 C CA . VAL A 1 146 ? -7.934 -5.434 -11.282 1.00 98.62 146 VAL A CA 1
ATOM 1072 C C . VAL A 1 146 ? -6.715 -5.518 -12.195 1.00 98.62 146 VAL A C 1
ATOM 1074 O O . VAL A 1 146 ? -5.964 -4.557 -12.318 1.00 98.62 146 VAL A O 1
ATOM 1077 N N . LEU A 1 147 ? -6.512 -6.662 -12.862 1.00 98.75 147 LEU A N 1
ATOM 1078 C CA . LEU A 1 147 ? -5.458 -6.812 -13.871 1.00 98.75 147 LEU A CA 1
ATOM 1079 C C . LEU A 1 147 ? -5.746 -5.872 -15.050 1.00 98.75 147 LEU A C 1
ATOM 1081 O O . LEU A 1 147 ? -6.696 -6.102 -15.797 1.00 98.75 147 LEU A O 1
ATOM 1085 N N . ALA A 1 148 ? -4.930 -4.833 -15.204 1.00 98.69 148 ALA A N 1
ATOM 1086 C CA . ALA A 1 148 ? -5.102 -3.821 -16.239 1.00 98.69 148 ALA A CA 1
ATOM 1087 C C . ALA A 1 148 ? -4.383 -4.212 -17.536 1.00 98.69 148 ALA A C 1
ATOM 1089 O O . ALA A 1 148 ? -4.954 -4.095 -18.616 1.00 98.69 148 ALA A O 1
ATOM 1090 N N . ASP A 1 149 ? -3.150 -4.714 -17.425 1.00 98.75 149 ASP A N 1
ATOM 1091 C CA . ASP A 1 149 ? -2.361 -5.186 -18.564 1.00 98.75 149 ASP A CA 1
ATOM 1092 C C . ASP A 1 149 ? -1.287 -6.193 -18.114 1.00 98.75 149 ASP A C 1
ATOM 1094 O O . ASP A 1 149 ? -0.897 -6.247 -16.942 1.00 98.75 149 ASP A O 1
ATOM 1098 N N . GLN A 1 150 ? -0.792 -7.007 -19.044 1.00 98.50 150 GLN A N 1
ATOM 1099 C CA . GLN A 1 150 ? 0.336 -7.906 -18.816 1.00 98.50 150 GLN A CA 1
ATOM 1100 C C . GLN A 1 150 ? 1.158 -8.118 -20.084 1.00 98.50 150 GLN A C 1
ATOM 1102 O O . GLN A 1 150 ? 0.631 -8.197 -21.192 1.00 98.50 150 GLN A O 1
ATOM 1107 N N . GLN A 1 151 ? 2.462 -8.306 -19.911 1.00 98.50 151 GLN A N 1
ATOM 1108 C CA . GLN A 1 151 ? 3.376 -8.623 -21.003 1.00 98.50 151 GLN A CA 1
ATOM 1109 C C . GLN A 1 151 ? 4.307 -9.766 -20.608 1.00 98.50 151 GLN A C 1
ATOM 1111 O O . GLN A 1 151 ? 4.713 -9.904 -19.453 1.00 98.50 151 GLN A O 1
ATOM 1116 N N . THR A 1 152 ? 4.634 -10.607 -21.587 1.00 97.50 152 THR A N 1
ATOM 1117 C CA . THR A 1 152 ? 5.571 -11.718 -21.394 1.00 97.50 152 THR A CA 1
ATOM 1118 C C . THR A 1 152 ? 6.993 -11.182 -21.280 1.00 97.50 152 THR A C 1
ATOM 1120 O O . THR A 1 152 ? 7.418 -10.370 -22.096 1.00 97.50 152 THR A O 1
ATOM 1123 N N . LEU A 1 153 ? 7.736 -11.684 -20.299 1.00 95.88 153 LEU A N 1
ATOM 1124 C CA . LEU A 1 153 ? 9.163 -11.437 -20.128 1.00 95.88 153 LEU A CA 1
ATOM 1125 C C . LEU A 1 153 ? 9.795 -12.716 -19.589 1.00 95.88 153 LEU A C 1
ATOM 1127 O O . LEU A 1 153 ? 9.451 -13.164 -18.500 1.00 95.88 153 LEU A O 1
ATOM 1131 N N . THR A 1 154 ? 10.667 -13.340 -20.376 1.00 92.62 154 THR A N 1
ATOM 1132 C CA . THR A 1 154 ? 11.240 -14.651 -20.038 1.00 92.62 154 THR A CA 1
ATOM 1133 C C . THR A 1 154 ? 12.633 -14.499 -19.444 1.00 92.62 154 THR A C 1
ATOM 1135 O O . THR A 1 154 ? 13.450 -13.750 -19.970 1.00 92.62 154 THR A O 1
ATOM 1138 N N . GLY A 1 155 ? 12.932 -15.266 -18.398 1.00 90.62 155 GLY A N 1
ATOM 1139 C CA . GLY A 1 155 ? 14.220 -15.199 -17.704 1.00 90.62 155 GLY A CA 1
ATOM 1140 C C . GLY A 1 155 ? 14.230 -14.179 -16.561 1.00 90.62 155 GLY A C 1
ATOM 1141 O O . GLY A 1 155 ? 13.240 -13.480 -16.352 1.00 90.62 155 GLY A O 1
ATOM 1142 N N . PRO A 1 156 ? 15.321 -14.130 -15.780 1.00 89.75 156 PRO A N 1
ATOM 1143 C CA . PRO A 1 156 ? 15.397 -13.295 -14.587 1.00 89.75 156 PRO A CA 1
ATOM 1144 C C . PRO A 1 156 ? 15.441 -11.808 -14.948 1.00 89.75 156 PRO A C 1
ATOM 1146 O O . PRO A 1 156 ? 15.944 -11.432 -16.009 1.00 89.75 156 PRO A O 1
ATOM 1149 N N . LEU A 1 157 ? 14.959 -10.950 -14.045 1.00 90.00 157 LEU A N 1
ATOM 1150 C CA . LEU A 1 157 ? 15.204 -9.513 -14.179 1.00 90.00 157 LEU A CA 1
ATOM 1151 C C . LEU A 1 157 ? 16.694 -9.217 -13.985 1.00 90.00 157 LEU A C 1
ATOM 1153 O O . LEU A 1 157 ? 17.412 -9.958 -13.310 1.00 90.00 157 LEU A O 1
ATOM 1157 N N . ARG A 1 158 ? 17.163 -8.099 -14.540 1.00 87.38 158 ARG A N 1
ATOM 1158 C CA . ARG A 1 158 ? 18.522 -7.620 -14.280 1.00 87.38 158 ARG A CA 1
ATOM 1159 C C . ARG A 1 158 ? 18.714 -7.338 -12.794 1.00 87.38 158 ARG A C 1
ATOM 1161 O O . ARG A 1 158 ? 17.811 -6.866 -12.101 1.00 87.38 158 ARG A O 1
ATOM 1168 N N . ILE A 1 159 ? 19.931 -7.612 -12.332 1.00 77.19 159 ILE A N 1
ATOM 1169 C CA . ILE A 1 159 ? 20.385 -7.193 -11.010 1.00 77.19 159 ILE A CA 1
ATOM 1170 C C . ILE A 1 159 ? 20.457 -5.668 -11.028 1.00 77.19 159 ILE A C 1
ATOM 1172 O O . ILE A 1 159 ? 21.107 -5.084 -11.891 1.00 77.19 159 ILE A O 1
ATOM 1176 N N . ALA A 1 160 ? 19.773 -5.053 -10.079 1.00 81.50 160 ALA A N 1
ATOM 1177 C CA . ALA A 1 160 ? 19.671 -3.613 -9.927 1.00 81.50 160 ALA A CA 1
ATOM 1178 C C . ALA A 1 160 ? 20.102 -3.217 -8.516 1.00 81.50 160 ALA A C 1
ATOM 1180 O O . ALA A 1 160 ? 20.198 -4.079 -7.644 1.00 81.50 160 ALA A O 1
ATOM 1181 N N . ASP A 1 161 ? 20.341 -1.932 -8.296 1.00 85.19 161 ASP A N 1
ATOM 1182 C CA . ASP A 1 161 ? 20.683 -1.361 -6.998 1.00 85.19 161 ASP A CA 1
ATOM 1183 C C . ASP A 1 161 ? 19.490 -1.396 -6.023 1.00 85.19 161 ASP A C 1
ATOM 1185 O O . ASP A 1 161 ? 18.402 -1.902 -6.329 1.00 85.19 161 ASP A O 1
ATOM 1189 N N . ALA A 1 162 ? 19.703 -0.851 -4.824 1.00 91.44 162 ALA A N 1
ATOM 1190 C CA . ALA A 1 162 ? 18.647 -0.656 -3.842 1.00 91.44 162 ALA A CA 1
ATOM 1191 C C . ALA A 1 162 ? 17.489 0.183 -4.424 1.00 91.44 162 ALA A C 1
ATOM 1193 O O . ALA A 1 162 ? 17.731 1.093 -5.229 1.00 91.44 162 ALA A O 1
ATOM 1194 N N . PRO A 1 163 ? 16.234 -0.092 -4.020 1.00 95.06 163 PRO A N 1
ATOM 1195 C CA . PRO A 1 163 ? 15.105 0.684 -4.489 1.00 95.06 163 PRO A CA 1
ATOM 1196 C C . PRO A 1 163 ? 15.214 2.148 -4.067 1.00 95.06 163 PRO A C 1
ATOM 1198 O O . PRO A 1 163 ? 15.699 2.482 -2.985 1.00 95.06 163 PRO A O 1
ATOM 1201 N N . THR A 1 164 ? 14.701 3.023 -4.922 1.00 94.75 164 THR A N 1
ATOM 1202 C CA . THR A 1 164 ? 14.555 4.449 -4.636 1.00 94.75 164 THR A CA 1
ATOM 1203 C C . THR A 1 164 ? 13.116 4.885 -4.865 1.00 94.75 164 THR A C 1
ATOM 1205 O O . THR A 1 164 ? 12.478 4.439 -5.823 1.00 94.75 164 THR A O 1
ATOM 1208 N N . LEU A 1 165 ? 12.617 5.758 -3.992 1.00 94.19 165 LEU A N 1
ATOM 1209 C CA . LEU A 1 165 ? 11.388 6.517 -4.203 1.00 94.19 165 LEU A CA 1
ATOM 1210 C C . LEU A 1 165 ? 11.735 7.900 -4.749 1.00 94.19 165 LEU A C 1
ATOM 1212 O O . LEU A 1 165 ? 12.714 8.512 -4.325 1.00 94.19 165 LEU A O 1
ATOM 1216 N N . PHE A 1 166 ? 10.885 8.412 -5.633 1.00 89.88 166 PHE A N 1
ATOM 1217 C CA . PHE A 1 166 ? 10.811 9.836 -5.983 1.00 89.88 166 PHE A CA 1
ATOM 1218 C C . PHE A 1 166 ? 12.104 10.464 -6.530 1.00 89.88 166 PHE A C 1
ATOM 1220 O O . PHE A 1 166 ? 12.808 11.184 -5.843 1.00 89.88 166 PHE A O 1
ATOM 1227 N N . GLY A 1 167 ? 12.399 10.292 -7.815 1.00 77.00 167 GLY A N 1
ATOM 1228 C CA . GLY A 1 167 ? 13.490 11.022 -8.486 1.00 77.00 167 GLY A CA 1
ATOM 1229 C C . GLY A 1 167 ? 13.129 12.390 -9.084 1.00 77.00 167 GLY A C 1
ATOM 1230 O O . GLY A 1 167 ? 13.824 12.839 -9.993 1.00 77.00 167 GLY A O 1
ATOM 1231 N N . TRP A 1 168 ? 12.025 13.026 -8.681 1.00 84.06 168 TRP A N 1
ATOM 1232 C CA . TRP A 1 168 ? 11.509 14.228 -9.351 1.00 84.06 168 TRP A CA 1
ATOM 1233 C C . TRP A 1 168 ? 10.687 15.124 -8.422 1.00 84.06 168 TRP A C 1
ATOM 1235 O O . TRP A 1 168 ? 10.256 14.714 -7.352 1.00 84.06 168 TRP A O 1
ATOM 1245 N N . THR A 1 169 ? 10.398 16.338 -8.891 1.00 84.50 169 THR A N 1
ATOM 1246 C CA . THR A 1 169 ? 9.515 17.292 -8.211 1.00 84.50 169 THR A CA 1
ATOM 1247 C C . THR A 1 169 ? 8.053 17.077 -8.595 1.00 84.50 169 THR A C 1
ATOM 1249 O O . THR A 1 169 ? 7.702 17.238 -9.765 1.00 84.50 169 THR A O 1
ATOM 1252 N N . GLY A 1 170 ? 7.191 16.794 -7.621 1.00 82.88 170 GLY A N 1
ATOM 1253 C CA . GLY A 1 170 ? 5.791 16.450 -7.861 1.00 82.88 170 GLY A CA 1
ATOM 1254 C C . GLY A 1 170 ? 4.830 17.043 -6.836 1.00 82.88 170 GLY A C 1
ATOM 1255 O O . GLY A 1 170 ? 5.235 17.508 -5.771 1.00 82.88 170 GLY A O 1
ATOM 1256 N N . THR A 1 171 ? 3.539 17.040 -7.175 1.00 86.31 171 THR A N 1
ATOM 1257 C CA . THR A 1 171 ? 2.454 17.340 -6.213 1.00 86.31 171 THR A CA 1
ATOM 1258 C C . THR A 1 171 ? 1.641 16.106 -5.830 1.00 86.31 171 THR A C 1
ATOM 1260 O O . THR A 1 171 ? 0.736 16.195 -5.005 1.00 86.31 171 THR A O 1
ATOM 1263 N N . ASP A 1 172 ? 1.995 14.979 -6.432 1.00 92.56 172 ASP A N 1
ATOM 1264 C CA . ASP A 1 172 ? 1.473 13.643 -6.219 1.00 92.56 172 ASP A CA 1
ATOM 1265 C C . ASP A 1 172 ? 1.796 13.112 -4.820 1.00 92.56 172 ASP A C 1
ATOM 1267 O O . ASP A 1 172 ? 2.878 13.335 -4.279 1.00 92.56 172 ASP A O 1
ATOM 1271 N N . SER A 1 173 ? 0.820 12.424 -4.242 1.00 94.81 173 SER A N 1
ATOM 1272 C CA . SER A 1 173 ? 0.903 11.812 -2.923 1.00 94.81 173 SER A CA 1
ATOM 1273 C C . SER A 1 173 ? 0.905 10.297 -3.061 1.00 94.81 173 SER A C 1
ATOM 1275 O O . SER A 1 173 ? 0.188 9.748 -3.900 1.00 94.81 173 SER A O 1
ATOM 1277 N N . TYR A 1 174 ? 1.674 9.644 -2.199 1.00 95.94 174 TYR A N 1
ATOM 1278 C CA . TYR A 1 174 ? 1.810 8.198 -2.121 1.00 95.94 174 TYR A CA 1
ATOM 1279 C C . TYR A 1 174 ? 1.603 7.723 -0.697 1.00 95.94 174 TYR A C 1
ATOM 1281 O O . TYR A 1 174 ? 1.930 8.439 0.251 1.00 95.94 174 TYR A O 1
ATOM 1289 N N . ASP A 1 175 ? 1.087 6.512 -0.571 1.00 96.25 175 ASP A N 1
ATOM 1290 C CA . ASP A 1 175 ? 0.792 5.888 0.709 1.00 96.25 175 ASP A CA 1
ATOM 1291 C C . ASP A 1 175 ? 0.930 4.355 0.599 1.00 96.25 175 ASP A C 1
ATOM 1293 O O . ASP A 1 175 ? 0.895 3.800 -0.507 1.00 96.25 175 ASP A O 1
ATOM 1297 N N . ASP A 1 176 ? 1.075 3.668 1.733 1.00 96.06 176 ASP A N 1
ATOM 1298 C CA . ASP A 1 176 ? 0.861 2.223 1.870 1.00 96.06 176 ASP A CA 1
ATOM 1299 C C . ASP A 1 176 ? 1.748 1.344 0.958 1.00 96.06 176 ASP A C 1
ATOM 1301 O O . ASP A 1 176 ? 1.304 0.369 0.335 1.00 96.06 176 ASP A O 1
ATOM 1305 N N . LEU A 1 177 ? 3.043 1.667 0.884 1.00 97.75 177 LEU A N 1
ATOM 1306 C CA . LEU A 1 177 ? 4.014 0.925 0.076 1.00 97.75 177 LEU A CA 1
ATOM 1307 C C . LEU A 1 177 ? 4.248 -0.478 0.640 1.00 97.75 177 LEU A C 1
ATOM 1309 O O . LEU A 1 177 ? 4.639 -0.643 1.795 1.00 97.75 177 LEU A O 1
ATOM 1313 N N . ARG A 1 178 ? 4.132 -1.498 -0.213 1.00 98.06 178 ARG A N 1
ATOM 1314 C CA . ARG A 1 178 ? 4.513 -2.879 0.108 1.00 98.06 178 ARG A CA 1
ATOM 1315 C C . ARG A 1 178 ? 5.432 -3.476 -0.943 1.00 98.06 178 ARG A C 1
ATOM 1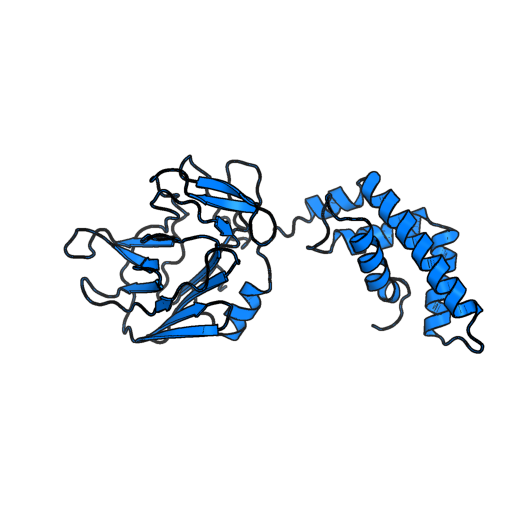317 O O . ARG A 1 178 ? 5.251 -3.273 -2.144 1.00 98.06 178 ARG A O 1
ATOM 1324 N N . ILE A 1 179 ? 6.385 -4.278 -0.477 1.00 98.12 179 ILE A N 1
ATOM 1325 C CA . ILE A 1 179 ? 7.350 -5.007 -1.305 1.00 98.12 179 ILE A CA 1
ATOM 1326 C C . ILE A 1 179 ? 7.338 -6.479 -0.894 1.00 98.12 179 ILE A C 1
ATOM 1328 O O . ILE A 1 179 ? 7.472 -6.804 0.286 1.00 98.12 179 ILE A O 1
ATOM 1332 N N . TYR A 1 180 ? 7.216 -7.376 -1.869 1.00 97.44 180 TYR A N 1
ATOM 1333 C CA . TYR A 1 180 ? 7.214 -8.825 -1.679 1.00 97.44 180 TYR A CA 1
ATOM 1334 C C . TYR A 1 180 ? 8.299 -9.488 -2.529 1.00 97.44 180 TYR A C 1
ATOM 1336 O O . TYR A 1 180 ? 8.520 -9.093 -3.673 1.00 97.44 180 TYR A O 1
ATOM 1344 N N . ASN A 1 181 ? 8.888 -10.568 -2.013 1.00 95.12 181 ASN A N 1
ATOM 1345 C CA . ASN A 1 181 ? 9.838 -11.435 -2.730 1.00 95.12 181 ASN A CA 1
ATOM 1346 C C . ASN A 1 181 ? 9.129 -12.595 -3.460 1.00 95.12 181 ASN A C 1
ATOM 1348 O O . ASN A 1 181 ? 9.654 -13.698 -3.593 1.00 95.12 181 ASN A O 1
ATOM 1352 N N . THR A 1 182 ? 7.877 -12.378 -3.853 1.00 95.31 182 THR A N 1
ATOM 1353 C CA . THR A 1 182 ? 7.074 -13.332 -4.617 1.00 95.31 182 THR A CA 1
ATOM 1354 C C . THR A 1 182 ? 6.107 -12.573 -5.511 1.00 95.31 182 THR A C 1
ATOM 1356 O O . THR A 1 182 ? 5.733 -11.435 -5.201 1.00 95.31 182 THR A O 1
ATOM 1359 N N . ALA A 1 183 ? 5.692 -13.197 -6.608 1.00 96.62 183 ALA A N 1
ATOM 1360 C CA . ALA A 1 183 ? 4.586 -12.714 -7.417 1.00 96.62 183 ALA A CA 1
ATOM 1361 C C . ALA A 1 183 ? 3.271 -13.051 -6.710 1.00 96.62 183 ALA A C 1
ATOM 1363 O O . ALA A 1 183 ? 2.914 -14.219 -6.563 1.00 96.62 183 ALA A O 1
ATOM 1364 N N . LEU A 1 184 ? 2.548 -12.033 -6.251 1.00 97.44 184 LEU A N 1
ATOM 1365 C CA . LEU A 1 184 ? 1.236 -12.251 -5.663 1.00 97.44 184 LEU A CA 1
ATOM 1366 C C . LEU A 1 184 ? 0.211 -12.593 -6.745 1.00 97.44 184 LEU A C 1
ATOM 1368 O O . LEU A 1 184 ? 0.165 -11.987 -7.815 1.00 97.44 184 LEU A O 1
ATOM 1372 N N . GLU A 1 185 ? -0.656 -13.545 -6.424 1.00 96.69 185 GLU A N 1
ATOM 1373 C CA . GLU A 1 185 ? -1.843 -13.837 -7.222 1.00 96.69 185 GLU A CA 1
ATOM 1374 C C . GLU A 1 185 ? -2.905 -12.732 -7.051 1.00 96.69 185 GLU A C 1
ATOM 1376 O O . GLU A 1 185 ? -2.895 -12.027 -6.035 1.00 96.69 185 GLU A O 1
ATOM 1381 N N . PRO A 1 186 ? -3.875 -12.595 -7.978 1.00 97.44 186 PRO A N 1
ATOM 1382 C CA . PRO A 1 186 ? -4.861 -11.508 -7.955 1.00 97.44 186 PRO A CA 1
ATOM 1383 C C . PRO A 1 186 ? -5.602 -11.342 -6.619 1.00 97.44 186 PRO A C 1
ATOM 1385 O O . PRO A 1 186 ? -5.798 -10.224 -6.150 1.00 97.44 186 PRO A O 1
ATOM 1388 N N . ALA A 1 187 ? -5.961 -12.445 -5.956 1.00 97.12 187 ALA A N 1
ATOM 1389 C CA . ALA A 1 187 ? -6.612 -12.391 -4.646 1.00 97.12 187 ALA A CA 1
ATOM 1390 C C . ALA A 1 187 ? -5.709 -11.775 -3.560 1.00 97.12 187 ALA A C 1
ATOM 1392 O O . ALA A 1 187 ? -6.198 -11.062 -2.689 1.00 97.12 187 ALA A O 1
ATOM 1393 N N . GLY A 1 188 ? -4.396 -12.016 -3.630 1.00 97.00 188 GLY A N 1
ATOM 1394 C CA . GLY A 1 188 ? -3.414 -11.405 -2.736 1.00 97.00 188 GLY A CA 1
ATOM 1395 C C . GLY A 1 188 ? -3.266 -9.903 -2.973 1.00 97.00 188 GLY A C 1
ATOM 1396 O O . GLY A 1 188 ? -3.146 -9.156 -2.008 1.00 97.00 188 GLY A O 1
ATOM 1397 N N . ILE A 1 189 ? -3.352 -9.453 -4.231 1.00 98.31 189 ILE A N 1
ATOM 1398 C CA . ILE A 1 189 ? -3.359 -8.021 -4.575 1.00 98.31 189 ILE A CA 1
ATOM 1399 C C . ILE A 1 189 ? -4.582 -7.327 -3.968 1.00 98.31 189 ILE A C 1
ATOM 1401 O O . ILE A 1 189 ? -4.435 -6.317 -3.287 1.00 98.31 189 ILE A O 1
ATOM 1405 N N . VAL A 1 190 ? -5.779 -7.891 -4.158 1.00 97.31 190 VAL A N 1
ATOM 1406 C CA . VAL A 1 190 ? -7.024 -7.331 -3.601 1.00 97.31 190 VAL A CA 1
ATOM 1407 C C . VAL A 1 190 ? -6.998 -7.331 -2.069 1.00 97.31 190 VAL A C 1
ATOM 1409 O O . VAL A 1 190 ? -7.392 -6.350 -1.445 1.00 97.31 190 VAL A O 1
ATOM 1412 N N . ALA A 1 191 ? -6.509 -8.406 -1.447 1.00 95.12 191 ALA A N 1
ATOM 1413 C CA . ALA A 1 191 ? -6.400 -8.489 0.007 1.00 95.12 191 ALA A CA 1
ATOM 1414 C C . ALA A 1 191 ? -5.423 -7.450 0.584 1.00 95.12 191 ALA A C 1
ATOM 1416 O O . ALA A 1 191 ? -5.723 -6.840 1.610 1.00 95.12 191 ALA A O 1
ATOM 1417 N N . ALA A 1 192 ? -4.284 -7.226 -0.079 1.00 94.62 192 ALA A N 1
ATOM 1418 C CA . ALA A 1 192 ? -3.299 -6.233 0.339 1.00 94.62 192 ALA A CA 1
ATOM 1419 C C . ALA A 1 192 ? -3.800 -4.796 0.130 1.00 94.62 192 ALA A C 1
ATOM 1421 O O . ALA A 1 192 ? -3.575 -3.958 0.992 1.00 94.62 192 ALA A O 1
ATOM 1422 N N . MET A 1 193 ? -4.528 -4.532 -0.959 1.00 96.25 193 MET A N 1
ATOM 1423 C CA . MET A 1 193 ? -5.155 -3.234 -1.229 1.00 96.25 193 MET A CA 1
ATOM 1424 C C . MET A 1 193 ? -6.197 -2.855 -0.168 1.00 96.25 193 MET A C 1
ATOM 1426 O O . MET A 1 193 ? -6.249 -1.709 0.263 1.00 96.25 193 MET A O 1
ATOM 1430 N N . ASN A 1 194 ? -7.024 -3.818 0.253 1.00 93.75 194 ASN A N 1
ATOM 1431 C CA . ASN A 1 194 ? -8.112 -3.594 1.213 1.00 93.75 194 ASN A CA 1
ATOM 1432 C C . ASN A 1 194 ? -7.659 -3.593 2.680 1.00 93.75 194 ASN A C 1
ATOM 1434 O O . ASN A 1 194 ? -8.464 -3.329 3.568 1.00 93.75 194 ASN A O 1
ATOM 1438 N N . THR A 1 195 ? -6.401 -3.939 2.942 1.00 89.44 195 THR A N 1
ATOM 1439 C CA . THR A 1 195 ? -5.816 -3.903 4.282 1.00 89.44 195 THR A CA 1
ATOM 1440 C C . THR A 1 195 ? -4.838 -2.738 4.313 1.00 89.44 195 THR A C 1
ATOM 1442 O O . THR A 1 195 ? -3.800 -2.863 3.670 1.00 89.44 195 THR A O 1
ATOM 1445 N N . PRO A 1 196 ? -5.094 -1.629 5.020 1.00 87.88 196 PRO A N 1
ATOM 1446 C CA . PRO A 1 196 ? -4.108 -0.556 5.156 1.00 87.88 196 PRO A CA 1
ATOM 1447 C C . PRO A 1 196 ? -2.776 -1.051 5.726 1.00 87.88 196 PRO A C 1
ATOM 1449 O O . PRO A 1 196 ? -2.751 -2.034 6.475 1.00 87.88 196 PRO A O 1
ATOM 1452 N N . VAL A 1 197 ? -1.643 -0.437 5.357 1.00 90.06 197 VAL A N 1
ATOM 1453 C CA . VAL A 1 197 ? -0.435 -0.621 6.173 1.00 90.06 197 VAL A CA 1
ATOM 1454 C C . VAL A 1 197 ? -0.674 0.267 7.376 1.00 90.06 197 VAL A C 1
ATOM 1456 O O . VAL A 1 197 ? -0.767 1.472 7.254 1.00 90.06 197 VAL A O 1
ATOM 1459 N N . ALA A 1 198 ? -0.805 -0.319 8.546 1.00 77.19 198 ALA A N 1
ATOM 1460 C CA . ALA A 1 198 ? -0.852 0.447 9.772 1.00 77.19 198 ALA A CA 1
ATOM 1461 C C . ALA A 1 198 ? 0.070 -0.244 10.751 1.00 77.19 198 ALA A C 1
ATOM 1463 O O . ALA A 1 198 ? 0.215 -1.475 10.732 1.00 77.19 198 ALA A O 1
ATOM 1464 N N . SER A 1 199 ? 0.718 0.540 11.604 1.00 61.06 199 SER A N 1
ATOM 1465 C CA . SER A 1 199 ? 1.332 -0.050 12.773 1.00 61.06 199 SER A CA 1
ATOM 1466 C C . SER A 1 199 ? 0.212 -0.761 13.523 1.00 61.06 199 SER A C 1
ATOM 1468 O O . SER A 1 199 ? -0.848 -0.194 13.783 1.00 61.06 199 SER A O 1
ATOM 1470 N N . SER A 1 200 ? 0.427 -2.027 13.884 1.00 54.91 200 SER A N 1
ATOM 1471 C CA . SER A 1 200 ? -0.321 -2.615 14.990 1.00 54.91 200 SER A CA 1
ATOM 1472 C C . SER A 1 200 ? 0.156 -1.890 16.245 1.00 54.91 200 SER A C 1
ATOM 1474 O O . SER A 1 200 ? 0.947 -2.431 17.022 1.00 54.91 200 SER A O 1
ATOM 1476 N N . ASP A 1 201 ? -0.185 -0.611 16.375 1.00 52.25 201 ASP A N 1
ATOM 1477 C CA . ASP A 1 201 ? 0.307 0.236 17.436 1.00 52.25 201 ASP A CA 1
ATOM 1478 C C . ASP A 1 201 ? -0.505 -0.083 18.678 1.00 52.25 201 ASP A C 1
ATOM 1480 O O . ASP A 1 201 ? -1.368 0.666 19.124 1.00 52.25 201 ASP A O 1
ATOM 1484 N N . LEU A 1 202 ? -0.202 -1.252 19.238 1.00 50.09 202 LEU A N 1
ATOM 1485 C CA . LEU A 1 202 ? -0.675 -1.687 20.536 1.00 50.09 202 LEU A CA 1
ATOM 1486 C C . LEU A 1 202 ? -0.328 -0.643 21.609 1.00 50.09 202 LEU A C 1
ATOM 1488 O O . LEU A 1 202 ? -0.993 -0.623 22.639 1.00 50.09 202 LEU A O 1
ATOM 1492 N N . ALA A 1 203 ? 0.671 0.227 21.389 1.00 51.84 203 ALA A N 1
ATOM 1493 C CA . ALA A 1 203 ? 0.980 1.332 22.287 1.00 51.84 203 ALA A CA 1
ATOM 1494 C C . ALA A 1 203 ? 0.009 2.512 22.110 1.00 51.84 203 ALA A C 1
ATOM 1496 O O . ALA A 1 203 ? -0.407 3.069 23.122 1.00 51.84 203 ALA A O 1
ATOM 1497 N N . SER A 1 204 ? -0.431 2.847 20.892 1.00 58.28 204 SER A N 1
ATOM 1498 C CA . SER A 1 204 ? -1.531 3.801 20.663 1.00 58.28 204 SER A CA 1
ATOM 1499 C C . SER A 1 204 ? -2.874 3.255 21.139 1.00 58.28 204 SER A C 1
ATOM 1501 O O . SER A 1 204 ? -3.600 3.979 21.809 1.00 58.28 204 SER A O 1
ATOM 1503 N N . ALA A 1 205 ? -3.161 1.969 20.913 1.00 61.56 205 ALA A N 1
ATOM 1504 C CA . ALA A 1 205 ? -4.337 1.287 21.441 1.00 61.56 205 ALA A CA 1
ATOM 1505 C C . ALA A 1 205 ? -4.328 1.303 22.976 1.00 61.56 205 ALA A C 1
ATOM 1507 O O . ALA A 1 205 ? -5.315 1.664 23.611 1.00 61.56 205 ALA A O 1
ATOM 1508 N N . ALA A 1 206 ? -3.187 0.980 23.597 1.00 64.56 206 ALA A N 1
ATOM 1509 C CA . ALA A 1 206 ? -3.030 1.047 25.047 1.00 64.56 206 ALA A CA 1
ATOM 1510 C C . ALA A 1 206 ? -3.111 2.485 25.584 1.00 64.56 206 ALA A C 1
ATOM 1512 O O . ALA A 1 206 ? -3.687 2.690 26.650 1.00 64.56 206 ALA A O 1
ATOM 1513 N N . ALA A 1 207 ? -2.568 3.474 24.867 1.00 74.44 207 ALA A N 1
ATOM 1514 C CA . ALA A 1 207 ? -2.634 4.885 25.245 1.00 74.44 207 ALA A CA 1
ATOM 1515 C C . ALA A 1 207 ? -4.056 5.444 25.113 1.00 74.44 207 ALA A C 1
ATOM 1517 O O . ALA A 1 207 ? -4.529 6.141 26.008 1.00 74.44 207 ALA A O 1
ATOM 1518 N N . LEU A 1 208 ? -4.762 5.096 24.038 1.00 77.50 208 LEU A N 1
ATOM 1519 C CA . LEU A 1 208 ? -6.155 5.459 23.814 1.00 77.50 208 LEU A CA 1
ATOM 1520 C C . LEU A 1 208 ? -7.060 4.799 24.856 1.00 77.50 208 LEU A C 1
ATOM 1522 O O . LEU A 1 208 ? -7.954 5.449 25.393 1.00 77.50 208 LEU A O 1
ATOM 1526 N N . ALA A 1 209 ? -6.774 3.543 25.217 1.00 82.19 209 ALA A N 1
ATOM 1527 C CA . ALA A 1 209 ? -7.522 2.813 26.235 1.00 82.19 209 ALA A CA 1
ATOM 1528 C C . ALA A 1 209 ? -7.451 3.446 27.636 1.00 82.19 209 ALA A C 1
ATOM 1530 O O . ALA A 1 209 ? -8.296 3.157 28.482 1.00 82.19 209 ALA A O 1
ATOM 1531 N N . ILE A 1 210 ? -6.468 4.314 27.885 1.00 84.38 210 ILE A N 1
ATOM 1532 C CA . ILE A 1 210 ? -6.325 5.059 29.142 1.00 84.38 210 ILE A CA 1
ATOM 1533 C C . ILE A 1 210 ? -6.519 6.573 28.970 1.00 84.38 210 ILE A C 1
ATOM 1535 O O . ILE A 1 210 ? -6.415 7.310 29.954 1.00 84.38 210 ILE A O 1
ATOM 1539 N N . ASP A 1 211 ? -6.807 7.058 27.757 1.00 89.06 211 ASP A N 1
ATOM 1540 C CA . ASP A 1 211 ? -7.065 8.476 27.520 1.00 89.06 211 ASP A CA 1
ATOM 1541 C C . ASP A 1 211 ? -8.399 8.879 28.155 1.00 89.06 211 ASP A C 1
ATOM 1543 O O . ASP A 1 211 ? -9.473 8.404 27.785 1.00 89.06 211 ASP A O 1
ATOM 1547 N N . ALA A 1 212 ? -8.342 9.798 29.119 1.00 89.75 212 ALA A N 1
ATOM 1548 C CA . ALA A 1 212 ? -9.513 10.176 29.899 1.00 89.75 212 ALA A CA 1
ATOM 1549 C C . ALA A 1 212 ? -10.635 10.782 29.037 1.00 89.75 212 ALA A C 1
ATOM 1551 O O . ALA A 1 212 ? -11.813 10.627 29.365 1.00 89.75 212 ALA A O 1
ATOM 1552 N N . THR A 1 213 ? -10.303 11.473 27.943 1.00 87.31 213 THR A N 1
ATOM 1553 C CA . THR A 1 213 ? -11.311 12.078 27.062 1.00 87.31 213 THR A CA 1
ATOM 1554 C C . THR A 1 213 ? -12.044 10.993 26.286 1.00 87.31 213 THR A C 1
ATOM 1556 O O . THR A 1 213 ? -13.276 10.962 26.284 1.00 87.31 213 THR A O 1
ATOM 1559 N N . PHE A 1 214 ? -11.302 10.073 25.676 1.00 89.88 214 PHE A N 1
ATOM 1560 C CA . PHE A 1 214 ? -11.849 8.937 24.949 1.00 89.88 214 PHE A CA 1
ATOM 1561 C C . PHE A 1 214 ? -12.678 8.024 25.856 1.00 89.88 214 PHE A C 1
ATOM 1563 O O . PHE A 1 214 ? -13.842 7.760 25.554 1.00 89.88 214 PHE A O 1
ATOM 1570 N N . VAL A 1 215 ? -12.143 7.636 27.017 1.00 93.62 215 VAL A N 1
ATOM 1571 C CA . VAL A 1 215 ? -12.837 6.802 28.016 1.00 93.62 215 VAL A CA 1
ATOM 1572 C C . VAL A 1 215 ? -14.182 7.419 28.413 1.00 93.62 215 VAL A C 1
ATOM 1574 O O . VAL A 1 215 ? -15.206 6.732 28.430 1.00 93.62 215 VAL A O 1
ATOM 1577 N N . ASN A 1 216 ? -14.224 8.732 28.663 1.00 92.19 216 ASN A N 1
ATOM 1578 C CA . ASN A 1 216 ? -15.468 9.426 29.007 1.00 92.19 216 ASN A CA 1
ATOM 1579 C C . ASN A 1 216 ? -16.484 9.428 27.853 1.00 92.19 216 ASN A C 1
ATOM 1581 O O . ASN A 1 216 ? -17.685 9.260 28.088 1.00 92.19 216 ASN A O 1
ATOM 1585 N N . ARG A 1 217 ? -16.023 9.585 26.607 1.00 95.00 217 ARG A N 1
ATOM 1586 C CA . ARG A 1 217 ? -16.880 9.540 25.410 1.00 95.00 217 ARG A CA 1
ATOM 1587 C C . ARG A 1 217 ? -17.451 8.140 25.181 1.00 95.00 217 ARG A C 1
ATOM 1589 O O . ARG A 1 217 ? -18.648 8.009 24.923 1.00 95.00 217 ARG A O 1
ATOM 1596 N N . VAL A 1 218 ? -16.638 7.095 25.354 1.00 96.06 218 VAL A N 1
ATOM 1597 C CA . VAL A 1 218 ? -17.083 5.693 25.271 1.00 96.06 218 VAL A CA 1
ATOM 1598 C C . VAL A 1 218 ? -18.081 5.368 26.383 1.00 96.06 218 VAL A C 1
ATOM 1600 O O . VAL A 1 218 ? -19.121 4.777 26.099 1.00 96.06 218 VAL A O 1
ATOM 1603 N N . CYS A 1 219 ? -17.838 5.814 27.620 1.00 95.19 219 CYS A N 1
ATOM 1604 C CA . CYS A 1 219 ? -18.781 5.660 28.735 1.00 95.19 219 CYS A CA 1
ATOM 1605 C C . CYS A 1 219 ? -20.153 6.270 28.403 1.00 95.19 219 CYS A C 1
ATOM 1607 O O . CYS A 1 219 ? -21.187 5.608 28.539 1.00 95.19 219 CYS A O 1
ATOM 1609 N N . ALA A 1 220 ? -20.168 7.505 27.889 1.00 92.69 220 ALA A N 1
ATOM 1610 C CA . ALA A 1 220 ? -21.400 8.183 27.494 1.00 92.69 220 ALA A CA 1
ATOM 1611 C C . ALA A 1 220 ? -22.138 7.434 26.368 1.00 92.69 220 ALA A C 1
ATOM 1613 O O . ALA A 1 220 ? -23.352 7.226 26.454 1.00 92.69 220 ALA A O 1
ATOM 1614 N N . ALA A 1 221 ? -21.415 6.982 25.339 1.00 95.94 221 ALA A N 1
ATOM 1615 C CA . ALA A 1 221 ? -21.984 6.215 24.232 1.00 95.94 221 ALA A CA 1
ATOM 1616 C C . ALA A 1 221 ? -22.539 4.853 24.688 1.00 95.94 221 ALA A C 1
ATOM 1618 O O . ALA A 1 221 ? -23.656 4.489 24.315 1.00 95.94 221 ALA A O 1
ATOM 1619 N N . MET A 1 222 ? -21.811 4.133 25.547 1.00 96.94 222 MET A N 1
ATOM 1620 C CA . MET A 1 222 ? -22.231 2.863 26.150 1.00 96.94 222 MET A CA 1
ATOM 1621 C C . MET A 1 222 ? -23.538 3.023 26.934 1.00 96.94 222 MET A C 1
ATOM 1623 O O . MET A 1 222 ? -24.479 2.249 26.742 1.00 96.94 222 MET A O 1
ATOM 1627 N N . GLN A 1 223 ? -23.629 4.038 27.798 1.00 95.06 223 GLN A N 1
ATOM 1628 C CA . GLN A 1 223 ? -24.840 4.312 28.576 1.00 95.06 223 GLN A CA 1
ATOM 1629 C C . GLN A 1 223 ? -26.014 4.709 27.676 1.00 95.06 223 GLN A C 1
ATOM 1631 O O . GLN A 1 223 ? -27.126 4.202 27.850 1.00 95.06 223 GLN A O 1
ATOM 1636 N N . GLN A 1 224 ? -25.773 5.569 26.680 1.00 94.94 224 GLN A N 1
ATOM 1637 C CA . GLN A 1 224 ? -26.791 5.960 25.705 1.00 94.94 224 GLN A CA 1
ATOM 1638 C C . GLN A 1 224 ? -27.337 4.739 24.955 1.00 94.94 224 GLN A C 1
ATOM 1640 O O . GLN A 1 224 ? -28.556 4.582 24.841 1.00 94.94 224 GLN A O 1
ATOM 1645 N N . TYR A 1 225 ? -26.455 3.856 24.483 1.00 95.31 225 TYR A N 1
ATOM 1646 C CA . TYR A 1 225 ? -26.850 2.643 23.776 1.00 95.31 225 TYR A CA 1
ATOM 1647 C C . TYR A 1 225 ? -27.596 1.665 24.692 1.00 95.31 225 TYR A C 1
ATOM 1649 O O . TYR A 1 225 ? -28.643 1.143 24.311 1.00 95.31 225 TYR A O 1
ATOM 1657 N N . GLY A 1 226 ? -27.154 1.502 25.944 1.00 93.44 226 GLY A N 1
ATOM 1658 C CA . GLY A 1 226 ? -27.870 0.722 26.957 1.00 93.44 226 GLY A CA 1
ATOM 1659 C C . GLY A 1 226 ? -29.306 1.214 27.189 1.00 93.44 226 GLY A C 1
ATOM 1660 O O . GLY A 1 226 ? -30.232 0.406 27.267 1.00 93.44 226 GLY A O 1
ATOM 1661 N N . VAL A 1 227 ? -29.536 2.532 27.215 1.00 92.75 227 VAL A N 1
ATOM 1662 C CA . VAL A 1 227 ? -30.892 3.108 27.310 1.00 92.75 227 VAL A CA 1
ATOM 1663 C C . VAL A 1 227 ? -31.731 2.803 26.065 1.00 92.75 227 VAL A C 1
ATOM 1665 O O . VAL A 1 227 ? -32.920 2.503 26.196 1.00 92.75 227 VAL A O 1
ATOM 1668 N N . ILE A 1 228 ? -31.144 2.866 24.864 1.00 92.75 228 ILE A N 1
ATOM 1669 C CA . ILE A 1 228 ? -31.827 2.520 23.603 1.00 92.75 228 ILE A CA 1
ATOM 1670 C C . ILE A 1 228 ? -32.266 1.052 23.623 1.00 92.75 228 ILE A C 1
ATOM 1672 O O . ILE A 1 228 ? -33.442 0.758 23.400 1.00 92.75 228 ILE A O 1
ATOM 1676 N N . VAL A 1 229 ? -31.346 0.149 23.970 1.00 91.94 229 VAL A N 1
ATOM 1677 C CA . VAL A 1 229 ? -31.596 -1.291 24.122 1.00 91.94 229 VAL A CA 1
ATOM 1678 C C . VAL A 1 229 ? -32.694 -1.547 25.155 1.00 91.94 229 VAL A C 1
ATOM 1680 O O . VAL A 1 229 ? -33.667 -2.247 24.871 1.00 91.94 229 VAL A O 1
ATOM 1683 N N . GLY A 1 230 ? -32.593 -0.929 26.335 1.00 89.44 230 GLY A N 1
ATOM 1684 C CA . GLY A 1 230 ? -33.582 -1.074 27.402 1.00 89.44 230 GLY A CA 1
ATOM 1685 C C . GLY A 1 230 ? -34.984 -0.635 26.975 1.00 89.44 230 GLY A C 1
ATOM 1686 O O . GLY A 1 230 ? -35.950 -1.358 27.209 1.00 89.44 230 GLY A O 1
ATOM 1687 N N . LYS A 1 231 ? -35.107 0.512 26.292 1.00 88.81 231 LYS A N 1
ATOM 1688 C CA . LYS A 1 231 ? -36.392 1.002 25.763 1.00 88.81 231 LYS A CA 1
ATOM 1689 C C . LYS A 1 231 ? -36.993 0.052 24.732 1.00 88.81 231 LYS A C 1
ATOM 1691 O O . LYS A 1 231 ? -38.188 -0.229 24.803 1.00 88.81 231 LYS A O 1
ATOM 1696 N N . ALA A 1 232 ? -36.180 -0.444 23.799 1.00 88.38 232 ALA A N 1
ATOM 1697 C CA . ALA A 1 232 ? -36.639 -1.365 22.765 1.00 88.38 232 ALA A CA 1
ATOM 1698 C C . ALA A 1 232 ? -37.190 -2.666 23.372 1.00 88.38 232 ALA A C 1
ATOM 1700 O O . ALA A 1 232 ? -38.256 -3.135 22.979 1.00 88.38 232 ALA A O 1
ATOM 1701 N N . ILE A 1 233 ? -36.501 -3.209 24.377 1.00 87.75 233 ILE A N 1
ATOM 1702 C CA . ILE A 1 233 ? -36.857 -4.488 25.000 1.00 87.75 233 ILE A CA 1
ATOM 1703 C C . ILE A 1 233 ? -38.043 -4.349 25.959 1.00 87.75 233 ILE A C 1
ATOM 1705 O O . ILE A 1 233 ? -38.910 -5.217 25.972 1.00 87.75 233 ILE A O 1
ATOM 1709 N N . LEU A 1 234 ? -38.135 -3.259 26.729 1.00 81.50 234 LEU A N 1
ATOM 1710 C CA . LEU A 1 234 ? -39.300 -2.996 27.589 1.00 81.50 234 LEU A CA 1
ATOM 1711 C C . LEU A 1 234 ? -40.587 -2.773 26.782 1.00 81.50 234 LEU A C 1
ATOM 1713 O O . LEU A 1 234 ? -41.675 -3.054 27.277 1.00 81.50 234 LEU A O 1
ATOM 1717 N N . GLY A 1 235 ? -40.468 -2.291 25.542 1.00 80.00 235 GLY A N 1
ATOM 1718 C CA . GLY A 1 235 ? -41.581 -2.204 24.597 1.00 80.00 235 GLY A CA 1
ATOM 1719 C C . GLY A 1 235 ? -41.931 -3.530 23.909 1.00 80.00 235 GLY A C 1
ATOM 1720 O O . GLY A 1 235 ? -42.961 -3.607 23.239 1.00 80.00 235 GLY A O 1
ATOM 1721 N N . ALA A 1 236 ? -41.106 -4.573 24.052 1.00 76.19 236 ALA A N 1
ATOM 1722 C CA . ALA A 1 236 ? -41.317 -5.859 23.401 1.00 76.19 236 ALA A CA 1
ATOM 1723 C C . ALA A 1 236 ? -42.236 -6.763 24.241 1.00 76.19 236 ALA A C 1
ATOM 1725 O O . ALA A 1 236 ? -41.956 -7.069 25.397 1.00 76.19 236 ALA A O 1
ATOM 1726 N N . GLY A 1 237 ? -43.326 -7.255 23.644 1.00 72.62 237 GLY A N 1
ATOM 1727 C CA . GLY A 1 237 ? -44.307 -8.101 24.340 1.00 72.62 237 GLY A CA 1
ATOM 1728 C C . GLY A 1 237 ? -43.803 -9.498 24.740 1.00 72.62 237 GLY A C 1
ATOM 1729 O O . GLY A 1 237 ? -44.449 -10.172 25.539 1.00 72.62 237 GLY A O 1
ATOM 1730 N N . SER A 1 238 ? -42.677 -9.968 24.190 1.00 83.50 238 SER A N 1
ATOM 1731 C CA . SER A 1 238 ? -42.062 -11.267 24.521 1.00 83.50 238 SER A CA 1
ATOM 1732 C C . SER A 1 238 ? -40.563 -11.281 24.168 1.00 83.50 238 SER A C 1
ATOM 1734 O O . SER A 1 238 ? -40.206 -11.683 23.062 1.00 83.50 238 SER A O 1
ATOM 1736 N N . PRO A 1 239 ? -39.671 -10.830 25.071 1.00 86.25 239 PRO A N 1
ATOM 1737 C CA . PRO A 1 239 ? -38.238 -10.739 24.789 1.00 86.25 239 PRO A CA 1
ATOM 1738 C C . PRO A 1 239 ? -37.556 -12.113 24.720 1.00 86.25 239 PRO A C 1
ATOM 1740 O O . PRO A 1 239 ? -37.768 -12.983 25.576 1.00 86.25 239 PRO A O 1
ATOM 1743 N N . SER A 1 240 ? -36.699 -12.289 23.711 1.00 90.94 240 SER A N 1
ATOM 1744 C CA . SER A 1 240 ? -35.904 -13.502 23.488 1.00 90.94 240 SER A CA 1
ATOM 1745 C C . SER A 1 240 ? -34.794 -13.680 24.537 1.00 90.94 240 SER A C 1
ATOM 1747 O O . SER A 1 240 ? -34.541 -12.806 25.367 1.00 90.94 240 SER A O 1
ATOM 1749 N N . ALA A 1 241 ? -34.093 -14.819 24.512 1.00 90.56 241 ALA A N 1
ATOM 1750 C CA . ALA A 1 241 ? -32.916 -15.024 25.362 1.00 90.56 241 ALA A CA 1
ATOM 1751 C C . ALA A 1 241 ? -31.795 -14.010 25.057 1.00 90.56 241 ALA A C 1
ATOM 1753 O O . ALA A 1 241 ? -31.179 -13.486 25.983 1.00 90.56 241 ALA A O 1
ATOM 1754 N N . ALA A 1 242 ? -31.588 -13.684 23.776 1.00 91.62 242 ALA A N 1
ATOM 1755 C CA . ALA A 1 242 ? -30.632 -12.665 23.351 1.00 91.62 242 ALA A CA 1
ATOM 1756 C C . ALA A 1 242 ? -31.035 -11.269 23.847 1.00 91.62 242 ALA A C 1
ATOM 1758 O O . ALA A 1 242 ? -30.192 -10.519 24.331 1.00 91.62 242 ALA A O 1
ATOM 1759 N N . ASP A 1 243 ? -32.329 -10.938 23.808 1.00 91.88 243 ASP A N 1
ATOM 1760 C CA . ASP A 1 243 ? -32.822 -9.663 24.342 1.00 91.88 243 ASP A CA 1
ATOM 1761 C C . ASP A 1 243 ? -32.590 -9.578 25.849 1.00 91.88 243 ASP A C 1
ATOM 1763 O O . ASP A 1 243 ? -32.102 -8.571 26.350 1.00 91.88 243 ASP A O 1
ATOM 1767 N N . LYS A 1 244 ? -32.842 -10.660 26.587 1.00 90.69 244 LYS A N 1
ATOM 1768 C CA . LYS A 1 244 ? -32.544 -10.701 28.025 1.00 90.69 244 LYS A CA 1
ATOM 1769 C C . LYS A 1 244 ? -31.055 -10.488 28.306 1.00 90.69 244 LYS A C 1
ATOM 1771 O O . LYS A 1 244 ? -30.736 -9.724 29.210 1.00 90.69 244 LYS A O 1
ATOM 1776 N N . ALA A 1 245 ? -30.158 -11.095 27.528 1.00 94.31 245 ALA A N 1
ATOM 1777 C CA . ALA A 1 245 ? -28.714 -10.890 27.672 1.00 94.31 245 ALA A CA 1
ATOM 1778 C C . ALA A 1 245 ? -28.307 -9.427 27.416 1.00 94.31 245 ALA A C 1
ATOM 1780 O O . ALA A 1 245 ? -27.598 -8.828 28.226 1.00 94.31 245 ALA A O 1
ATOM 1781 N N . ARG A 1 246 ? -28.835 -8.808 26.351 1.00 94.69 246 ARG A N 1
ATOM 1782 C CA . ARG A 1 246 ? -28.626 -7.379 26.056 1.00 94.69 246 ARG A CA 1
ATOM 1783 C C . ARG A 1 246 ? -29.168 -6.476 27.161 1.00 94.69 246 ARG A C 1
ATOM 1785 O O . ARG A 1 246 ? -28.518 -5.505 27.529 1.00 94.69 246 ARG A O 1
ATOM 1792 N N . LEU A 1 247 ? -30.338 -6.799 27.713 1.00 92.56 247 LEU A N 1
ATOM 1793 C CA . LEU A 1 247 ? -30.933 -6.045 28.814 1.00 92.56 247 LEU A CA 1
ATOM 1794 C C . LEU A 1 247 ? -30.097 -6.152 30.098 1.00 92.56 247 LEU A C 1
ATOM 1796 O O . LEU A 1 247 ? -29.935 -5.153 30.795 1.00 92.56 247 LEU A O 1
ATOM 1800 N N . ILE A 1 248 ? -29.545 -7.333 30.395 1.00 93.81 248 ILE A N 1
ATOM 1801 C CA . ILE A 1 248 ? -28.631 -7.535 31.529 1.00 93.81 248 ILE A CA 1
ATOM 1802 C C . ILE A 1 248 ? -27.383 -6.669 31.357 1.00 93.81 248 ILE A C 1
ATOM 1804 O O . ILE A 1 248 ? -26.998 -5.973 32.297 1.00 93.81 248 ILE A O 1
ATOM 1808 N N . LEU A 1 249 ? -26.787 -6.650 30.159 1.00 95.38 249 LEU A N 1
ATOM 1809 C CA . LEU A 1 249 ? -25.654 -5.771 29.877 1.00 95.38 249 LEU A CA 1
ATOM 1810 C C . LEU A 1 249 ? -26.039 -4.296 30.048 1.00 95.38 249 LEU A C 1
ATOM 1812 O O . LEU A 1 249 ? -25.325 -3.563 30.722 1.00 95.38 249 LEU A O 1
ATOM 1816 N N . ALA A 1 250 ? -27.191 -3.866 29.525 1.00 94.50 250 ALA A N 1
ATOM 1817 C CA . ALA A 1 250 ? -27.664 -2.487 29.660 1.00 94.50 250 ALA A CA 1
ATOM 1818 C C . ALA A 1 250 ? -27.799 -2.056 31.127 1.00 94.50 250 ALA A C 1
ATOM 1820 O O . ALA A 1 250 ? -27.392 -0.954 31.491 1.00 94.50 250 ALA A O 1
ATOM 1821 N N . GLN A 1 251 ? -28.334 -2.933 31.979 1.00 93.69 251 GLN A N 1
ATOM 1822 C CA . GLN A 1 251 ? -28.431 -2.692 33.419 1.00 93.69 251 GLN A CA 1
ATOM 1823 C C . GLN A 1 251 ? -27.049 -2.619 34.074 1.00 93.69 251 GLN A C 1
ATOM 1825 O O . GLN A 1 251 ? -26.801 -1.728 34.886 1.00 93.69 251 GLN A O 1
ATOM 1830 N N . ALA A 1 252 ? -26.136 -3.516 33.700 1.00 94.00 252 ALA A N 1
ATOM 1831 C CA . ALA A 1 252 ? -24.789 -3.556 34.251 1.00 94.00 252 ALA A CA 1
ATOM 1832 C C . ALA A 1 252 ? -23.956 -2.321 33.857 1.00 94.00 252 ALA A C 1
ATOM 1834 O O . ALA A 1 252 ? -23.301 -1.737 34.715 1.00 94.00 252 ALA A O 1
ATOM 1835 N N . CYS A 1 253 ? -24.075 -1.851 32.611 1.00 93.12 253 CYS A N 1
ATOM 1836 C CA . CYS A 1 253 ? -23.462 -0.610 32.126 1.00 93.12 253 CYS A CA 1
ATOM 1837 C C . CYS A 1 253 ? -23.919 0.637 32.901 1.00 93.12 253 CYS A C 1
ATOM 1839 O O . CYS A 1 253 ? -23.179 1.615 32.971 1.00 93.12 253 CYS A O 1
ATOM 1841 N N . LEU A 1 254 ? -25.134 0.631 33.457 1.00 89.62 254 LEU A N 1
ATOM 1842 C CA . LEU A 1 254 ? -25.647 1.729 34.282 1.00 89.62 254 LEU A CA 1
ATOM 1843 C C . LEU A 1 254 ? -25.240 1.588 35.755 1.00 89.62 254 LEU A C 1
ATOM 1845 O O . LEU A 1 254 ? -24.996 2.595 36.414 1.00 89.62 254 LEU A O 1
ATOM 1849 N N . ALA A 1 255 ? -25.174 0.359 36.272 1.00 92.31 255 ALA A N 1
ATOM 1850 C CA . ALA A 1 255 ? -24.879 0.084 37.678 1.00 92.31 255 ALA A CA 1
ATOM 1851 C C . ALA A 1 255 ? -23.378 0.132 38.014 1.00 92.31 255 ALA A C 1
ATOM 1853 O O . ALA A 1 255 ? -23.009 0.629 39.074 1.00 92.31 255 ALA A O 1
ATOM 1854 N N . ASP A 1 256 ? -22.527 -0.370 37.119 1.00 93.56 256 ASP A N 1
ATOM 1855 C CA . ASP A 1 256 ? -21.067 -0.414 37.262 1.00 93.56 256 ASP A CA 1
ATOM 1856 C C . ASP A 1 256 ? -20.408 0.137 35.993 1.00 93.56 256 ASP A C 1
ATOM 1858 O O . ASP A 1 256 ? -19.722 -0.544 35.226 1.00 93.56 256 ASP A O 1
ATOM 1862 N N . HIS A 1 257 ? -20.705 1.405 35.725 1.00 90.00 257 HIS A N 1
ATOM 1863 C CA . HIS A 1 257 ? -20.305 2.057 34.487 1.00 90.00 257 HIS A CA 1
ATOM 1864 C C . HIS A 1 257 ? -18.786 2.067 34.285 1.00 90.00 257 HIS A C 1
ATOM 1866 O O . HIS A 1 257 ? -18.357 1.948 33.145 1.00 90.00 257 HIS A O 1
ATOM 1872 N N . ALA A 1 258 ? -17.971 2.154 35.342 1.00 90.00 258 ALA A N 1
ATOM 1873 C CA . ALA A 1 258 ? -16.512 2.148 35.221 1.00 90.00 258 ALA A CA 1
ATOM 1874 C C . ALA A 1 258 ? -15.991 0.815 34.655 1.00 90.00 258 ALA A C 1
ATOM 1876 O O . ALA A 1 258 ? -15.411 0.799 33.572 1.00 90.00 258 ALA A O 1
ATOM 1877 N N . THR A 1 259 ? -16.300 -0.310 35.311 1.00 91.00 259 THR A N 1
ATOM 1878 C CA . THR A 1 259 ? -15.841 -1.642 34.880 1.00 91.00 259 THR A CA 1
ATOM 1879 C C . THR A 1 259 ? -16.306 -1.984 33.469 1.00 91.00 259 THR A C 1
ATOM 1881 O O . THR A 1 259 ? -15.575 -2.598 32.690 1.00 91.00 259 THR A O 1
ATOM 1884 N N . TYR A 1 260 ? -17.546 -1.630 33.125 1.00 93.69 260 TYR A N 1
ATOM 1885 C CA . TYR A 1 260 ? -18.057 -1.905 31.787 1.00 93.69 260 TYR A CA 1
ATOM 1886 C C . TYR A 1 260 ? -17.468 -0.959 30.746 1.00 93.69 260 TYR A C 1
ATOM 1888 O O . TYR A 1 260 ? -17.172 -1.427 29.651 1.00 93.69 260 TYR A O 1
ATOM 1896 N N . THR A 1 261 ? -17.205 0.306 31.085 1.00 94.62 261 THR A N 1
ATOM 1897 C CA . THR A 1 261 ? -16.489 1.223 30.186 1.00 94.62 261 THR A CA 1
ATOM 1898 C C . THR A 1 261 ? -15.147 0.629 29.785 1.00 94.62 261 THR A C 1
ATOM 1900 O O . THR A 1 261 ? -14.880 0.571 28.591 1.00 94.62 261 THR A O 1
ATOM 1903 N N . ASP A 1 262 ? -14.371 0.078 30.722 1.00 91.62 262 ASP A N 1
ATOM 1904 C CA . ASP A 1 262 ? -13.073 -0.541 30.414 1.00 91.62 262 ASP A CA 1
ATOM 1905 C C . ASP A 1 262 ? -13.189 -1.672 29.376 1.00 91.62 262 ASP A C 1
ATOM 1907 O O . ASP A 1 262 ? -12.341 -1.807 28.495 1.00 91.62 262 ASP A O 1
ATOM 1911 N N . ARG A 1 263 ? -14.271 -2.463 29.416 1.00 92.75 263 ARG A N 1
ATOM 1912 C CA . ARG A 1 263 ? -14.518 -3.535 28.430 1.00 92.75 263 ARG A CA 1
ATOM 1913 C C . ARG A 1 263 ? -14.806 -2.987 27.037 1.00 92.75 263 ARG A C 1
ATOM 1915 O O . ARG A 1 263 ? -14.293 -3.522 26.057 1.00 92.75 263 ARG A O 1
ATOM 1922 N N . PHE A 1 264 ? -15.636 -1.948 26.948 1.00 95.00 264 PHE A N 1
ATOM 1923 C CA . PHE A 1 264 ? -15.940 -1.294 25.673 1.00 95.00 264 PHE A CA 1
ATOM 1924 C C . PHE A 1 264 ? -14.713 -0.565 25.130 1.00 95.00 264 PHE A C 1
ATOM 1926 O O . PHE A 1 264 ? -14.399 -0.701 23.955 1.00 95.00 264 PHE A O 1
ATOM 1933 N N . VAL A 1 265 ? -13.987 0.152 25.985 1.00 93.88 265 VAL A N 1
ATOM 1934 C CA . VAL A 1 265 ? -12.760 0.864 25.626 1.00 93.88 265 VAL A CA 1
ATOM 1935 C C . VAL A 1 265 ? -11.703 -0.103 25.106 1.00 93.88 265 VAL A C 1
ATOM 1937 O O . VAL A 1 265 ? -11.136 0.161 24.054 1.00 93.88 265 VAL A O 1
ATOM 1940 N N . TRP A 1 266 ? -11.483 -1.245 25.767 1.00 87.50 266 TRP A N 1
ATOM 1941 C CA . TRP A 1 266 ? -10.550 -2.264 25.276 1.00 87.50 266 TRP A CA 1
ATOM 1942 C C . TRP A 1 266 ? -10.934 -2.779 23.882 1.00 87.50 266 TRP A C 1
ATOM 1944 O O . TRP A 1 266 ? -10.075 -2.899 23.010 1.00 87.50 266 TRP A O 1
ATOM 1954 N N . ALA A 1 267 ? -12.224 -3.049 23.657 1.00 88.75 267 ALA A N 1
ATOM 1955 C CA . ALA A 1 267 ? -12.712 -3.524 22.365 1.00 88.75 267 ALA A CA 1
ATOM 1956 C C . ALA A 1 267 ? -12.553 -2.464 21.262 1.00 88.75 267 ALA A C 1
ATOM 1958 O O . ALA A 1 267 ? -12.096 -2.790 20.173 1.00 88.75 267 ALA A O 1
ATOM 1959 N N . LEU A 1 268 ? -12.893 -1.205 21.555 1.00 91.25 268 LEU A N 1
ATOM 1960 C CA . LEU A 1 268 ? -12.807 -0.100 20.600 1.00 91.25 268 LEU A CA 1
ATOM 1961 C C . LEU A 1 268 ? -11.361 0.303 20.306 1.00 91.25 268 LEU A C 1
ATOM 1963 O O . LEU A 1 268 ? -11.027 0.521 19.154 1.00 91.25 268 LEU A O 1
ATOM 1967 N N . ALA A 1 269 ? -10.500 0.385 21.319 1.00 86.38 269 ALA A N 1
ATOM 1968 C CA . ALA A 1 269 ? -9.101 0.766 21.132 1.00 86.38 269 ALA A CA 1
ATOM 1969 C C . ALA A 1 269 ? -8.282 -0.311 20.401 1.00 86.38 269 ALA A C 1
ATOM 1971 O O . ALA A 1 269 ? -7.195 -0.027 19.916 1.00 86.38 269 ALA A O 1
ATOM 1972 N N . SER A 1 270 ? -8.792 -1.544 20.323 1.00 80.19 270 SER A N 1
ATOM 1973 C CA . SER A 1 270 ? -8.186 -2.620 19.529 1.00 80.19 270 SER A CA 1
ATOM 1974 C C . SER A 1 270 ? -8.591 -2.580 18.048 1.00 80.19 270 SER A C 1
ATOM 1976 O O . SER A 1 270 ? -8.123 -3.412 17.271 1.00 80.19 270 SER A O 1
ATOM 1978 N N . ASP A 1 271 ? -9.480 -1.664 17.658 1.00 79.31 271 ASP A N 1
ATOM 1979 C CA . ASP A 1 271 ? -9.920 -1.470 16.279 1.00 79.31 271 ASP A CA 1
ATOM 1980 C C . ASP A 1 271 ? -8.969 -0.502 15.558 1.00 79.31 271 ASP A C 1
ATOM 1982 O O . ASP A 1 271 ? -8.739 0.612 16.023 1.00 79.31 271 ASP A O 1
ATOM 1986 N N . ALA A 1 272 ? -8.418 -0.923 14.417 1.00 71.25 272 ALA A N 1
ATOM 1987 C CA . ALA A 1 272 ? -7.445 -0.138 13.654 1.00 71.25 272 ALA A CA 1
ATOM 1988 C C . ALA A 1 272 ? -8.031 1.156 13.055 1.00 71.25 272 ALA A C 1
ATOM 1990 O O . ALA A 1 272 ? -7.275 2.051 12.692 1.00 71.25 272 ALA A O 1
ATOM 1991 N N . GLU A 1 273 ? -9.359 1.268 12.954 1.00 71.19 273 GLU A N 1
ATOM 1992 C CA . GLU A 1 273 ? -10.043 2.481 12.485 1.00 71.19 273 GLU A CA 1
ATOM 1993 C C . GLU A 1 273 ? -10.308 3.496 13.612 1.00 71.19 273 GLU A C 1
ATOM 1995 O O . GLU A 1 273 ? -10.917 4.542 13.376 1.00 71.19 273 GLU A O 1
ATOM 2000 N N . VAL A 1 274 ? -9.925 3.186 14.856 1.00 75.75 274 VAL A N 1
ATOM 2001 C CA . VAL A 1 274 ? -10.222 4.005 16.035 1.00 75.75 274 VAL A CA 1
ATOM 2002 C C . VAL A 1 274 ? -8.930 4.576 16.613 1.00 75.75 274 VAL A C 1
ATOM 2004 O O . VAL A 1 274 ? -8.145 3.876 17.245 1.00 75.75 274 VAL A O 1
ATOM 2007 N N . ASP A 1 275 ? -8.749 5.886 16.449 1.00 78.62 275 ASP A N 1
ATOM 2008 C CA . ASP A 1 275 ? -7.628 6.645 17.004 1.00 78.62 275 ASP A CA 1
ATOM 2009 C C . ASP A 1 275 ? -8.101 7.761 17.962 1.00 78.62 275 ASP A C 1
ATOM 2011 O O . ASP A 1 275 ? -9.266 7.837 18.361 1.00 78.62 275 ASP A O 1
ATOM 2015 N N . ASN A 1 276 ? -7.192 8.657 18.358 1.00 69.50 276 ASN A N 1
ATOM 2016 C CA . ASN A 1 276 ? -7.507 9.778 19.251 1.00 69.50 276 ASN A CA 1
ATOM 2017 C C . ASN A 1 276 ? -8.299 10.925 18.585 1.00 69.50 276 ASN A C 1
ATOM 2019 O O . ASN A 1 276 ? -8.706 11.862 19.279 1.00 69.50 276 ASN A O 1
ATOM 2023 N N . THR A 1 277 ? -8.538 10.864 17.275 1.00 75.00 277 THR A N 1
ATOM 2024 C CA . THR A 1 277 ? -9.287 11.859 16.494 1.00 75.00 277 THR A CA 1
ATOM 2025 C C . THR A 1 277 ? -10.709 11.416 16.155 1.00 75.00 277 THR A C 1
ATOM 2027 O O . THR A 1 277 ? -11.522 12.251 15.751 1.00 75.00 277 THR A O 1
ATOM 2030 N N . VAL A 1 278 ? -11.033 10.136 16.375 1.00 79.50 278 VAL A N 1
ATOM 2031 C CA . VAL A 1 278 ? -12.344 9.531 16.101 1.00 79.50 278 VAL A CA 1
ATOM 2032 C C . VAL A 1 278 ? -13.505 10.386 16.619 1.00 79.50 278 VAL A C 1
ATOM 2034 O O . VAL A 1 278 ? -13.480 10.892 17.747 1.00 79.50 278 VAL A O 1
ATOM 2037 N N . ASP A 1 279 ? -14.554 10.544 15.809 1.00 77.75 279 ASP A N 1
ATOM 2038 C CA . ASP A 1 279 ? -15.720 11.365 16.141 1.00 77.75 279 ASP A CA 1
ATOM 2039 C C . ASP A 1 279 ? -16.773 10.619 16.994 1.00 77.75 279 ASP A C 1
ATOM 2041 O O . ASP A 1 279 ? -16.756 9.397 17.157 1.00 77.75 279 ASP A O 1
ATOM 2045 N N . ASP A 1 280 ? -17.714 11.360 17.590 1.00 83.25 280 ASP A N 1
ATOM 2046 C CA . ASP A 1 280 ? -18.739 10.771 18.469 1.00 83.25 280 ASP A CA 1
ATOM 2047 C C . ASP A 1 280 ? -19.721 9.855 17.723 1.00 83.25 280 ASP A C 1
ATOM 2049 O O . ASP A 1 280 ? -20.353 8.991 18.337 1.00 83.25 280 ASP A O 1
ATOM 2053 N N . ALA A 1 281 ? -19.914 10.064 16.418 1.00 79.94 281 ALA A N 1
ATOM 2054 C CA . ALA A 1 281 ? -20.800 9.231 15.611 1.00 79.94 281 ALA A CA 1
ATOM 2055 C C . ALA A 1 281 ? -20.197 7.839 15.409 1.00 79.94 281 ALA A C 1
ATOM 2057 O O . ALA A 1 281 ? -20.887 6.837 15.611 1.00 79.94 281 ALA A O 1
ATOM 2058 N N . THR A 1 282 ? -18.904 7.796 15.115 1.00 83.50 282 THR A N 1
ATOM 2059 C CA . THR A 1 282 ? -18.112 6.583 14.948 1.00 83.50 282 THR A CA 1
ATOM 2060 C C . THR A 1 282 ? -18.011 5.825 16.265 1.00 83.50 282 THR A C 1
ATOM 2062 O O . THR A 1 282 ? -18.329 4.639 16.292 1.00 83.50 282 THR A O 1
ATOM 2065 N N . ILE A 1 283 ? -17.722 6.502 17.389 1.00 90.44 283 ILE A N 1
ATOM 2066 C CA . ILE A 1 283 ? -17.731 5.862 18.721 1.00 90.44 283 ILE A CA 1
ATOM 2067 C C . ILE A 1 283 ? -19.082 5.189 18.999 1.00 90.44 283 ILE A C 1
ATOM 2069 O O . ILE A 1 283 ? -19.121 4.039 19.435 1.00 90.44 283 ILE A O 1
ATOM 2073 N N . ARG A 1 284 ? -20.207 5.869 18.729 1.00 91.94 284 ARG A N 1
ATOM 2074 C CA . ARG A 1 284 ? -21.544 5.279 18.927 1.00 91.94 284 ARG A CA 1
ATOM 2075 C C . ARG A 1 284 ? -21.782 4.051 18.051 1.00 91.94 284 ARG A C 1
ATOM 2077 O O . ARG A 1 284 ? -22.380 3.095 18.539 1.00 91.94 284 ARG A O 1
ATOM 2084 N N . SER A 1 285 ? -21.334 4.082 16.796 1.00 90.81 285 SER A N 1
ATOM 2085 C CA . SER A 1 285 ? -21.435 2.929 15.895 1.00 90.81 285 SER A CA 1
ATOM 2086 C C . SER A 1 285 ? -20.625 1.752 16.429 1.00 90.81 285 SER A C 1
ATOM 2088 O O . SER A 1 285 ? -21.185 0.687 16.664 1.00 90.81 285 SER A O 1
ATOM 2090 N N . LYS A 1 286 ? -19.345 1.970 16.751 1.00 92.44 286 LYS A N 1
ATOM 2091 C CA . LYS A 1 286 ? -18.453 0.914 17.248 1.00 92.44 286 LYS A CA 1
ATOM 2092 C C . LYS A 1 286 ? -18.943 0.319 18.572 1.00 92.44 286 LYS A C 1
ATOM 2094 O O . LYS A 1 286 ? -18.890 -0.893 18.754 1.00 92.44 286 LYS A O 1
ATOM 2099 N N . VAL A 1 287 ? -19.502 1.134 19.477 1.00 96.12 287 VAL A N 1
ATOM 2100 C CA . VAL A 1 287 ? -20.171 0.646 20.702 1.00 96.12 287 VAL A CA 1
ATOM 2101 C C . VAL A 1 287 ? -21.332 -0.296 20.376 1.00 96.12 287 VAL A C 1
ATOM 2103 O O . VAL A 1 287 ? -21.498 -1.309 21.056 1.00 96.12 287 VAL A O 1
ATOM 2106 N N . ALA A 1 288 ? -22.141 0.023 19.362 1.00 93.56 288 ALA A N 1
ATOM 2107 C CA . ALA A 1 288 ? -23.248 -0.828 18.936 1.00 93.56 288 ALA A CA 1
ATOM 2108 C C . ALA A 1 288 ? -22.748 -2.161 18.357 1.00 93.56 288 ALA A C 1
ATOM 2110 O O . ALA A 1 288 ? -23.292 -3.213 18.708 1.00 93.56 288 ALA A O 1
ATOM 2111 N N . ASP A 1 289 ? -21.690 -2.115 17.544 1.00 92.50 289 ASP A N 1
ATOM 2112 C CA . ASP A 1 289 ? -21.092 -3.278 16.881 1.00 92.50 289 ASP A CA 1
ATOM 2113 C C . ASP A 1 289 ? -20.554 -4.295 17.900 1.00 92.50 289 ASP A C 1
ATOM 2115 O O . ASP A 1 289 ? -20.842 -5.492 17.818 1.00 92.50 289 ASP A O 1
ATOM 2119 N N . VAL A 1 290 ? -19.850 -3.822 18.936 1.00 94.00 290 VAL A N 1
ATOM 2120 C CA . VAL A 1 290 ? -19.276 -4.695 19.978 1.00 94.00 290 VAL A CA 1
ATOM 2121 C C . VAL A 1 290 ? -20.283 -5.104 21.060 1.00 94.00 290 VAL A C 1
ATOM 2123 O O . VAL A 1 290 ? -19.983 -5.952 21.904 1.00 94.00 290 VAL A O 1
ATOM 2126 N N . TYR A 1 291 ? -21.497 -4.544 21.062 1.00 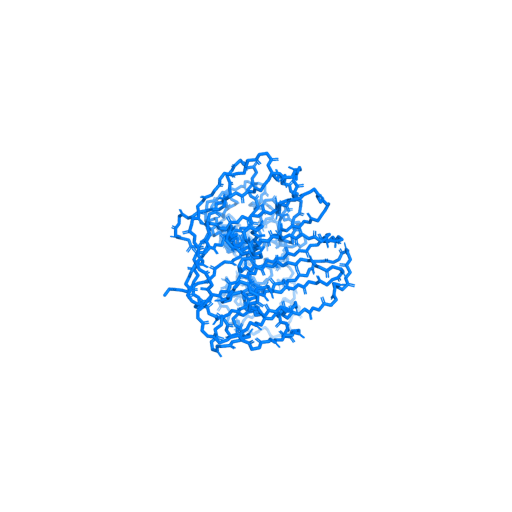94.50 291 TYR A N 1
ATOM 2127 C CA . TYR A 1 291 ? -22.457 -4.754 22.149 1.00 94.50 291 TYR A CA 1
ATOM 2128 C C . TYR A 1 291 ? -22.898 -6.215 22.282 1.00 94.50 291 TYR A C 1
ATOM 2130 O O . TYR A 1 291 ? -22.981 -6.739 23.393 1.00 94.50 291 TYR A O 1
ATOM 2138 N N . ASN A 1 292 ? -23.170 -6.896 21.161 1.00 92.19 292 ASN A N 1
ATOM 2139 C CA . ASN A 1 292 ? -23.563 -8.312 21.178 1.00 92.19 292 ASN A CA 1
ATOM 2140 C C . ASN A 1 292 ? -22.427 -9.202 21.689 1.00 92.19 292 ASN A C 1
ATOM 2142 O O . ASN A 1 292 ? -22.679 -10.101 22.491 1.00 92.19 292 ASN A O 1
ATOM 2146 N N . LEU A 1 293 ? -21.189 -8.899 21.288 1.00 92.31 293 LEU A N 1
ATOM 2147 C CA . LEU A 1 293 ? -19.996 -9.596 21.758 1.00 92.31 293 LEU A CA 1
ATOM 2148 C C . LEU A 1 293 ? -19.873 -9.491 23.284 1.00 92.31 293 LEU A C 1
ATOM 2150 O O . LEU A 1 293 ? -19.762 -10.507 23.968 1.00 92.31 293 LEU A O 1
ATOM 2154 N N . ILE A 1 294 ? -19.970 -8.276 23.833 1.00 93.56 294 ILE A N 1
ATOM 2155 C CA . ILE A 1 294 ? -19.867 -8.041 25.282 1.00 93.56 294 ILE A CA 1
ATOM 2156 C C . ILE A 1 294 ? -21.072 -8.629 26.034 1.00 93.56 294 ILE A C 1
ATOM 2158 O O . ILE A 1 294 ? -20.930 -9.089 27.168 1.00 93.56 294 ILE A O 1
ATOM 2162 N N . ALA A 1 295 ? -22.251 -8.669 25.407 1.00 92.81 295 ALA A N 1
ATOM 2163 C CA . ALA A 1 295 ? -23.449 -9.290 25.971 1.00 92.81 295 ALA A CA 1
ATOM 2164 C C . ALA A 1 295 ? -23.410 -10.829 25.932 1.00 92.81 295 ALA A C 1
ATOM 2166 O O . ALA A 1 295 ? -24.305 -11.466 26.492 1.00 92.81 295 ALA A O 1
ATOM 2167 N N . GLY A 1 296 ? -22.418 -11.438 25.270 1.00 90.69 296 GLY A N 1
ATOM 2168 C CA . GLY A 1 296 ? -22.346 -12.888 25.075 1.00 90.69 296 GLY A CA 1
ATOM 2169 C C . GLY A 1 296 ? -23.446 -13.425 24.155 1.00 90.69 296 GLY A C 1
ATOM 2170 O O . GLY A 1 296 ? -23.860 -14.578 24.286 1.00 90.69 296 GLY A O 1
ATOM 2171 N N . VAL A 1 297 ? -23.957 -12.587 23.253 1.00 90.31 297 VAL A N 1
ATOM 2172 C CA . VAL A 1 297 ? -24.928 -12.977 22.230 1.00 90.31 297 VAL A CA 1
ATOM 2173 C C . VAL A 1 297 ? -24.151 -13.433 20.992 1.00 90.31 297 VAL A C 1
ATOM 2175 O O . VAL A 1 297 ? -23.302 -12.673 20.527 1.00 90.31 297 VAL A O 1
ATOM 2178 N N . PRO A 1 298 ? -24.420 -14.635 20.445 1.00 77.81 298 PRO A N 1
ATOM 2179 C CA . PRO A 1 298 ? -23.803 -15.079 19.200 1.00 77.81 298 PRO A CA 1
ATOM 2180 C C . PRO A 1 298 ? -24.024 -14.047 18.093 1.00 77.81 298 PRO A C 1
ATOM 2182 O O . PRO A 1 298 ? -25.152 -13.577 17.907 1.00 77.81 298 PRO A O 1
ATOM 2185 N N . VAL A 1 299 ? -22.934 -13.694 17.417 1.00 60.47 299 VAL A N 1
ATOM 2186 C CA . VAL A 1 299 ? -22.901 -12.766 16.281 1.00 60.47 299 VAL A CA 1
ATOM 2187 C C . VAL A 1 299 ? -23.162 -13.515 14.985 1.00 60.47 299 VAL A C 1
ATOM 2189 O O . VAL A 1 299 ? -22.626 -14.640 14.850 1.00 60.47 299 VAL A O 1
#

Sequence (299 aa):
MALVAAYSMDESGDTVIDLSGNAHDFALTSGATRVTGHTLGGLRPNGATPLTLPNIGQTDERTVMLWAKGSIPDAWPIQWYDPTADGGAGSGAWGILSNMGNICIQGRNGADEFARPLTAWPDTTNWHHVAGTFGGNAVKLYLDGVLADQQTLTGPLRIADAPTLFGWTGTDSYDDLRIYNTALEPAGIVAAMNTPVASSDLASAAALAIDATFVNRVCAAMQQYGVIVGKAILGAGSPSAADKARLILAQACLADHATYTDRFVWALASDAEVDNTVDDATIRSKVADVYNLIAGVPV

InterPro domains:
  IPR013320 Concanavalin A-like lectin/glucanase domain superfamily [SSF49899] (3-195)